Protein AF-A0AAJ3ED84-F1 (afdb_monomer)

Foldseek 3Di:
DDQDDDDQCVVVVLQVVLQVLLVVLLQQQDHAPPDDGDPLSVVAQFDDYQQLLLLLLQLVCLLVVNAPAPGRQAQKHKDQQPPDDVRIDIDGHRHVDDNVSSSVSSSLSSQQQLLLQCVVVLHQSVRSNPDDNNVSTRHVVSSVVCCDPQRVDPCSRDPDSVVSNVSPDDRDHSVNSNVVSVVVVVVCVVPPDDDPPDDDPPPPPDD

Secondary structure (DSSP, 8-state):
----PPPTTHHHHHHHHHHHHHHHHT--S--SSS----TTTTTS-EE--HHHHHHHHHHHHHHTTSSPTT---SSEEEEE-TTSGGGEEEEE---SS-HHHHHHHHHHHHHHHHHHHHHHHT--HHHHHTS-GGG--EEHHHHHHHIIIIIS-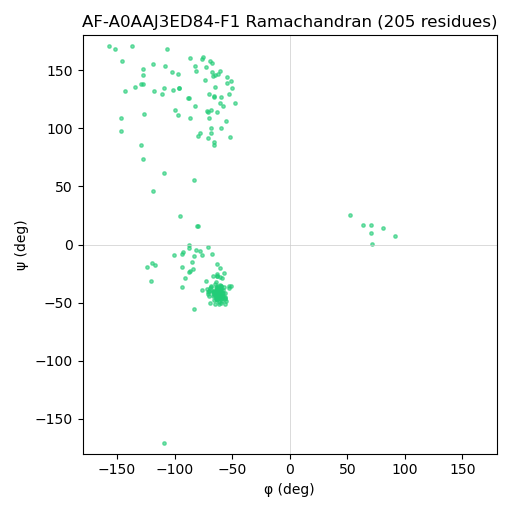HHHHHS-HHHHHHT------HHHHHHHHHHHHHHHTTSS---------------

Solvent-accessible surface area (backbone atoms only — not comparable to full-atom values): 12199 Å² total; per-residue (Å²): 132,86,82,73,78,75,64,92,62,50,59,61,53,48,48,56,50,49,52,53,48,38,43,76,71,48,45,59,39,58,62,84,75,88,55,93,66,58,73,88,50,68,76,51,75,54,24,79,53,69,31,60,28,43,54,45,20,49,36,52,32,36,75,71,67,69,20,58,69,97,47,79,35,42,32,51,43,66,43,84,32,85,88,34,78,92,35,42,37,57,43,76,49,84,34,84,46,60,61,70,60,43,47,51,32,35,54,52,34,46,45,25,43,48,42,43,24,34,55,74,75,70,37,46,62,68,60,47,64,73,45,59,58,78,69,23,52,24,54,37,63,67,37,52,53,46,40,52,73,60,55,58,45,73,58,76,64,71,54,56,71,70,57,52,62,76,63,54,64,86,80,42,40,63,69,57,46,38,52,52,54,50,51,56,49,60,65,42,73,77,48,99,78,75,85,79,83,84,66,75,83,76,81,74,82,79,127

Structure (mmCIF, N/CA/C/O backbone):
data_AF-A0AAJ3ED84-F1
#
_entry.id   AF-A0AAJ3ED84-F1
#
loop_
_atom_site.group_PDB
_atom_site.id
_atom_site.type_symbol
_atom_site.label_atom_id
_atom_site.label_alt_id
_atom_site.label_comp_id
_atom_site.label_asym_id
_atom_site.label_entity_id
_atom_site.label_seq_id
_atom_site.pdbx_PDB_ins_code
_atom_site.Cartn_x
_atom_site.Cartn_y
_atom_site.Cartn_z
_atom_site.occupancy
_atom_site.B_iso_or_equiv
_atom_site.auth_seq_id
_atom_site.auth_comp_id
_atom_site.auth_asym_id
_atom_site.auth_atom_id
_atom_site.pdbx_PDB_model_num
ATOM 1 N N . MET A 1 1 ? 21.165 -10.505 -22.496 1.00 44.53 1 MET A N 1
ATOM 2 C CA . MET A 1 1 ? 20.297 -11.338 -21.634 1.00 44.53 1 MET A CA 1
ATOM 3 C C . MET A 1 1 ? 18.873 -11.201 -22.150 1.00 44.53 1 MET A C 1
ATOM 5 O O . MET A 1 1 ? 18.453 -10.080 -22.396 1.00 44.53 1 MET A O 1
ATOM 9 N N . SER A 1 2 ? 18.180 -12.310 -22.412 1.00 42.88 2 SER A N 1
ATOM 10 C CA . SER A 1 2 ? 16.787 -12.297 -22.883 1.00 42.88 2 SER A CA 1
ATOM 11 C C . SER A 1 2 ? 15.880 -11.802 -21.757 1.00 42.88 2 SER A C 1
ATOM 13 O O . SER A 1 2 ? 15.802 -12.468 -20.729 1.00 42.88 2 SER A O 1
ATOM 15 N N . GLN A 1 3 ? 15.212 -10.657 -21.928 1.00 52.12 3 GLN A N 1
ATOM 16 C CA . GLN A 1 3 ? 14.163 -10.223 -21.001 1.00 52.12 3 GLN A CA 1
ATOM 17 C C . GLN A 1 3 ? 13.021 -11.244 -21.061 1.00 52.12 3 GLN A C 1
ATOM 19 O O . GLN A 1 3 ? 12.392 -11.408 -22.109 1.00 52.12 3 GLN A O 1
ATOM 24 N N . SER A 1 4 ? 12.775 -11.979 -19.975 1.00 55.78 4 SER A N 1
ATOM 25 C CA . SER A 1 4 ? 11.622 -12.875 -19.917 1.00 55.78 4 SER A CA 1
ATOM 26 C C . SER A 1 4 ? 10.359 -12.028 -19.830 1.00 55.78 4 SER A C 1
ATOM 28 O O . SER A 1 4 ? 10.138 -11.348 -18.829 1.00 55.78 4 SER A O 1
ATOM 30 N N . LYS A 1 5 ? 9.522 -12.068 -20.868 1.00 71.44 5 LYS A N 1
ATOM 31 C CA . LYS A 1 5 ? 8.164 -11.532 -20.773 1.00 71.44 5 LYS A CA 1
ATOM 32 C C . LYS A 1 5 ? 7.382 -12.385 -19.777 1.00 71.44 5 LYS A C 1
ATOM 34 O O . LYS A 1 5 ? 7.358 -13.610 -19.904 1.00 71.44 5 LYS A O 1
ATOM 39 N N . TYR A 1 6 ? 6.772 -11.741 -18.788 1.00 78.94 6 TYR A N 1
ATOM 40 C CA . TYR A 1 6 ? 5.879 -12.415 -17.853 1.00 78.94 6 TYR A CA 1
ATOM 41 C C . TYR A 1 6 ? 4.664 -12.987 -18.600 1.00 78.94 6 TYR A C 1
ATOM 43 O O . TYR A 1 6 ? 4.223 -12.391 -19.588 1.00 78.94 6 TYR A O 1
ATOM 51 N N . PRO A 1 7 ? 4.115 -14.132 -18.158 1.00 83.19 7 PRO A N 1
ATOM 52 C CA . PRO A 1 7 ? 2.819 -14.595 -18.636 1.00 83.19 7 PRO A CA 1
ATOM 53 C C . PRO A 1 7 ? 1.763 -13.487 -18.532 1.00 83.19 7 PRO A C 1
ATOM 55 O O . PRO A 1 7 ? 1.709 -12.765 -17.538 1.00 83.19 7 PRO A O 1
ATOM 58 N N . THR A 1 8 ? 0.882 -13.381 -19.527 1.00 78.62 8 THR A N 1
ATOM 59 C CA . THR A 1 8 ? -0.169 -12.344 -19.582 1.00 78.62 8 THR A CA 1
ATOM 60 C C . THR A 1 8 ? -1.095 -12.368 -18.358 1.00 78.62 8 THR A C 1
ATOM 62 O O . THR A 1 8 ? -1.665 -11.355 -17.981 1.00 78.62 8 THR A O 1
ATOM 65 N N . ASP A 1 9 ? -1.200 -13.523 -17.700 1.00 84.44 9 ASP A N 1
ATOM 66 C CA . ASP A 1 9 ? -2.035 -13.761 -16.521 1.00 84.44 9 ASP A CA 1
ATOM 67 C C . ASP A 1 9 ? -1.349 -13.421 -15.180 1.00 84.44 9 ASP A C 1
ATOM 69 O O . ASP A 1 9 ? -1.947 -13.570 -14.115 1.00 84.44 9 ASP A O 1
ATOM 73 N N . THR A 1 10 ? -0.076 -13.009 -15.188 1.00 85.31 10 THR A N 1
ATOM 74 C CA . THR A 1 10 ? 0.694 -12.811 -13.949 1.00 85.31 10 THR A CA 1
ATOM 75 C C . THR A 1 10 ? 0.090 -11.735 -13.057 1.00 85.31 10 THR A C 1
ATOM 77 O O . THR A 1 10 ? -0.024 -11.962 -11.855 1.00 85.31 10 THR A O 1
ATOM 80 N N . PHE A 1 11 ? -0.349 -10.607 -13.625 1.00 84.06 11 PHE A N 1
ATOM 81 C CA . PHE A 1 11 ? -0.929 -9.536 -12.814 1.00 84.06 11 PHE A CA 1
ATOM 82 C C . PHE A 1 11 ? -2.232 -9.962 -12.150 1.00 84.06 11 PHE A C 1
ATOM 84 O O . PHE A 1 11 ? -2.404 -9.749 -10.958 1.00 84.06 11 PHE A O 1
ATOM 91 N N . ARG A 1 12 ? -3.113 -10.655 -12.884 1.00 85.50 12 ARG A N 1
ATOM 92 C CA . ARG A 1 12 ? -4.367 -11.173 -12.321 1.00 85.50 12 ARG A CA 1
ATOM 93 C C . ARG A 1 12 ? -4.099 -12.072 -11.116 1.00 85.50 12 ARG A C 1
ATOM 95 O O . ARG A 1 12 ? -4.782 -11.965 -10.104 1.00 85.50 12 ARG A O 1
ATOM 102 N N . ARG A 1 13 ? -3.075 -12.927 -11.192 1.00 87.56 13 ARG A N 1
ATOM 103 C CA . ARG A 1 13 ? -2.658 -13.764 -10.056 1.00 87.56 13 ARG A CA 1
ATOM 104 C C . ARG A 1 13 ? -2.148 -12.928 -8.887 1.00 87.56 13 ARG A C 1
ATOM 106 O O . ARG A 1 13 ? -2.460 -13.264 -7.754 1.00 87.56 13 ARG A O 1
ATOM 113 N N . PHE A 1 14 ? -1.397 -11.859 -9.143 1.00 87.75 14 PHE A N 1
ATOM 114 C CA . PHE A 1 14 ? -0.970 -10.933 -8.092 1.00 87.75 14 PHE A CA 1
ATOM 115 C C . PHE A 1 14 ? -2.158 -10.246 -7.432 1.00 87.75 14 PHE A C 1
ATOM 117 O O . PHE A 1 14 ? -2.235 -10.283 -6.211 1.00 87.75 14 PHE A O 1
ATOM 124 N N . SER A 1 15 ? -3.112 -9.725 -8.205 1.00 86.88 15 SER A N 1
ATOM 125 C CA . SER A 1 15 ? -4.336 -9.132 -7.661 1.00 86.88 15 SER A CA 1
ATOM 126 C C . SER A 1 15 ? -5.096 -10.120 -6.778 1.00 86.88 15 SER A C 1
ATOM 128 O O . SER A 1 15 ? -5.431 -9.775 -5.655 1.00 86.88 15 SER A O 1
ATOM 130 N N . MET A 1 16 ? -5.271 -11.373 -7.216 1.00 88.56 16 MET A N 1
ATOM 131 C CA . MET A 1 16 ? -5.934 -12.407 -6.405 1.00 88.56 16 MET A CA 1
ATOM 132 C C . MET A 1 16 ? -5.218 -12.671 -5.072 1.00 88.56 16 MET A C 1
ATOM 134 O O . MET A 1 16 ? -5.867 -12.864 -4.046 1.00 88.56 16 MET A O 1
ATOM 138 N N . VAL A 1 17 ? -3.881 -12.706 -5.072 1.00 91.00 17 VAL A N 1
ATOM 139 C CA . VAL A 1 17 ? -3.117 -12.895 -3.831 1.00 91.00 17 VAL A CA 1
ATOM 140 C C . VAL A 1 17 ? -3.205 -11.643 -2.955 1.00 91.00 17 VAL A C 1
ATOM 142 O O . VAL A 1 17 ? -3.421 -11.780 -1.757 1.00 91.00 17 VAL A O 1
ATOM 145 N N . LEU A 1 18 ? -3.102 -10.439 -3.526 1.00 90.94 18 LEU A N 1
ATOM 146 C CA . LEU A 1 18 ? -3.240 -9.178 -2.788 1.00 90.94 18 LEU A CA 1
ATOM 147 C C . LEU A 1 18 ? -4.624 -9.039 -2.146 1.00 90.94 18 LEU A C 1
ATOM 149 O O . LEU A 1 18 ? -4.708 -8.625 -0.998 1.00 90.94 18 LEU A O 1
ATOM 153 N N . GLU A 1 19 ? -5.698 -9.437 -2.828 1.00 90.31 19 GLU A N 1
ATOM 154 C CA . GLU A 1 19 ? -7.048 -9.458 -2.247 1.00 90.31 19 GLU A CA 1
ATOM 155 C C . GLU A 1 19 ? -7.137 -10.407 -1.050 1.00 90.31 19 GLU A C 1
ATOM 157 O O . GLU A 1 19 ? -7.660 -10.038 0.003 1.00 90.31 19 GLU A O 1
ATOM 162 N N . ALA A 1 20 ? -6.588 -11.619 -1.178 1.00 90.25 20 ALA A N 1
ATOM 163 C CA . ALA A 1 20 ? -6.551 -12.572 -0.074 1.00 90.25 20 ALA A CA 1
ATOM 164 C C . ALA A 1 20 ? -5.751 -12.019 1.120 1.00 90.25 20 ALA A C 1
ATOM 166 O O . ALA A 1 20 ? -6.221 -12.080 2.258 1.00 90.25 20 ALA A O 1
ATOM 167 N N . ARG A 1 21 ? -4.585 -11.418 0.854 1.00 93.31 21 ARG A N 1
ATOM 168 C CA . ARG A 1 21 ? -3.704 -10.803 1.860 1.00 93.31 21 ARG A CA 1
ATOM 169 C C . ARG A 1 21 ? -4.357 -9.619 2.555 1.00 93.31 21 ARG A C 1
ATOM 171 O O . ARG A 1 21 ? -4.366 -9.563 3.778 1.00 93.31 21 ARG A O 1
ATOM 178 N N . ALA A 1 22 ? -4.982 -8.723 1.806 1.00 91.56 22 ALA A N 1
ATOM 179 C CA . ALA A 1 22 ? -5.757 -7.616 2.350 1.00 91.56 22 ALA A CA 1
ATOM 180 C C . ALA A 1 22 ? -6.888 -8.123 3.257 1.00 91.56 22 ALA A C 1
ATOM 182 O O . ALA A 1 22 ? -7.107 -7.590 4.346 1.00 91.56 22 ALA A O 1
ATOM 183 N N . GLY A 1 23 ? -7.532 -9.223 2.854 1.00 89.62 23 GLY A N 1
ATOM 184 C CA . GLY A 1 23 ? -8.497 -9.944 3.668 1.00 89.62 23 GLY A CA 1
ATOM 185 C C . GLY A 1 23 ? -7.918 -10.440 4.991 1.00 89.62 23 GLY A C 1
ATOM 186 O O . GLY A 1 23 ? -8.561 -10.280 6.026 1.00 89.62 23 GLY A O 1
ATOM 187 N N . GLU A 1 24 ? -6.736 -11.050 4.995 1.00 91.06 24 GLU A N 1
ATOM 188 C CA . GLU A 1 24 ? -6.019 -11.435 6.226 1.00 91.06 24 GLU A CA 1
ATOM 189 C C . GLU A 1 24 ? -5.624 -10.205 7.060 1.00 91.06 24 GLU A C 1
ATOM 191 O O . GLU A 1 24 ? -5.621 -10.228 8.294 1.00 91.06 24 GLU A O 1
ATOM 196 N N . MET A 1 25 ? -5.343 -9.093 6.384 1.00 91.94 25 MET A N 1
ATOM 197 C CA . MET A 1 25 ? -5.027 -7.817 7.005 1.00 91.94 25 MET A CA 1
ATOM 198 C C . MET A 1 25 ? -6.269 -7.080 7.531 1.00 91.94 25 MET A C 1
ATOM 200 O O . MET A 1 25 ? -6.129 -6.118 8.278 1.00 91.94 25 MET A O 1
ATOM 204 N N . GLY A 1 26 ? -7.472 -7.588 7.279 1.00 86.19 26 GLY A N 1
ATOM 205 C CA . GLY A 1 26 ? -8.712 -7.042 7.823 1.00 86.19 26 GLY A CA 1
ATOM 206 C C . GLY A 1 2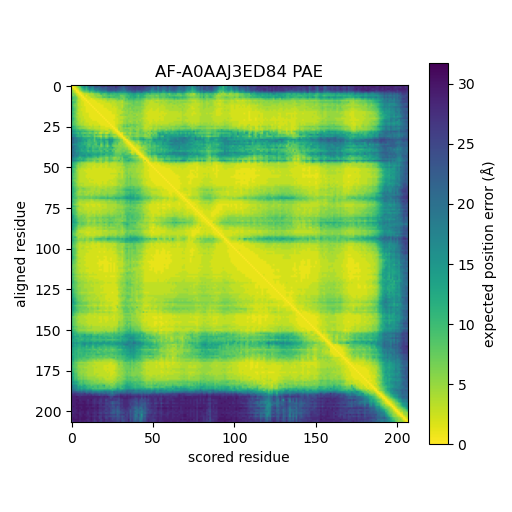6 ? -9.374 -6.001 6.932 1.00 86.19 26 GLY A C 1
ATOM 207 O O . GLY A 1 26 ? -10.362 -5.433 7.356 1.00 86.19 26 GLY A O 1
ATOM 208 N N . ALA A 1 27 ? -8.907 -5.757 5.710 1.00 87.88 27 ALA A N 1
ATOM 209 C CA . ALA A 1 27 ? -9.721 -5.067 4.715 1.00 87.88 27 ALA A CA 1
ATOM 210 C C . ALA A 1 27 ? -10.648 -6.106 4.067 1.00 87.88 27 ALA A C 1
ATOM 212 O O . ALA A 1 27 ? -10.177 -7.098 3.513 1.00 87.88 27 ALA A O 1
ATOM 213 N N . LYS A 1 28 ? -11.968 -5.941 4.178 1.00 83.44 28 LYS A N 1
ATOM 214 C CA . LYS A 1 28 ? -12.945 -6.927 3.661 1.00 83.44 28 LYS A CA 1
ATOM 215 C C . LYS A 1 28 ? -13.950 -6.335 2.687 1.00 83.44 28 LYS A C 1
ATOM 217 O O . LYS A 1 28 ? -14.565 -7.078 1.928 1.00 83.44 28 LYS A O 1
ATOM 222 N N . ALA A 1 29 ? -14.112 -5.022 2.716 1.00 78.44 29 ALA A N 1
ATOM 223 C CA . ALA A 1 29 ? -15.118 -4.307 1.958 1.00 78.44 29 ALA A CA 1
ATOM 224 C C . ALA A 1 29 ? -14.467 -3.499 0.822 1.00 78.44 29 ALA A C 1
ATOM 226 O O . ALA A 1 29 ? -14.514 -2.275 0.805 1.00 78.44 29 ALA A O 1
ATOM 227 N N . PHE A 1 30 ? -13.809 -4.205 -0.103 1.00 78.75 30 PHE A N 1
ATOM 228 C CA . PHE A 1 30 ? -13.233 -3.653 -1.334 1.00 78.75 30 PHE A CA 1
ATOM 229 C C . PHE A 1 30 ? -13.085 -4.761 -2.393 1.00 78.75 30 PHE A C 1
ATOM 231 O O . PHE A 1 30 ? -13.251 -5.945 -2.093 1.00 78.75 30 PHE A O 1
ATOM 238 N N . SER A 1 31 ? -12.748 -4.386 -3.628 1.00 67.00 31 SER A N 1
ATOM 239 C CA . SER A 1 31 ? -12.382 -5.325 -4.693 1.00 67.00 31 SER A CA 1
ATOM 240 C C . SER A 1 31 ? -11.266 -4.743 -5.562 1.00 67.00 31 SER A C 1
ATOM 242 O O . SER A 1 31 ? -11.384 -3.611 -6.023 1.00 67.00 31 SER A O 1
ATOM 244 N N . LEU A 1 32 ? -10.218 -5.526 -5.843 1.00 72.00 32 LEU A N 1
ATOM 245 C CA . LEU A 1 32 ? -9.182 -5.188 -6.834 1.00 72.00 32 LEU A CA 1
ATOM 246 C C . LEU A 1 32 ? -9.491 -5.790 -8.215 1.00 72.00 32 LEU A C 1
ATOM 248 O O . LEU A 1 32 ? -8.915 -5.344 -9.205 1.00 72.00 32 LEU A O 1
ATOM 252 N N . GLY A 1 33 ? -10.348 -6.814 -8.284 1.00 57.03 33 GLY A N 1
ATOM 253 C CA . GLY A 1 33 ? -10.643 -7.606 -9.482 1.00 57.03 33 GLY A CA 1
ATOM 254 C C . GLY A 1 33 ? -12.101 -7.571 -9.950 1.00 57.03 33 GLY A C 1
ATOM 255 O O . GLY A 1 33 ? -12.645 -8.629 -10.259 1.00 57.03 33 GLY A O 1
ATOM 256 N N . ASP A 1 34 ? -12.728 -6.390 -10.004 1.00 58.06 34 ASP A N 1
ATOM 257 C CA . ASP A 1 34 ? -14.116 -6.175 -10.478 1.00 58.06 34 ASP A CA 1
ATOM 258 C C . ASP A 1 34 ? -15.190 -7.068 -9.809 1.00 58.06 34 ASP A C 1
ATOM 260 O O . ASP A 1 34 ? -16.247 -7.359 -10.376 1.00 58.06 34 ASP A O 1
ATOM 264 N N . GLY A 1 35 ? -14.927 -7.532 -8.587 1.00 57.56 35 GLY A N 1
ATOM 265 C CA . GLY A 1 35 ? -15.854 -8.297 -7.766 1.00 57.56 35 GLY A CA 1
ATOM 266 C C . GLY A 1 35 ? -17.056 -7.475 -7.296 1.00 57.56 35 GLY A C 1
ATOM 267 O O . GLY A 1 35 ? -17.014 -6.250 -7.188 1.00 57.56 35 GLY A O 1
ATOM 268 N N . ILE A 1 36 ? -18.155 -8.170 -6.991 1.00 59.56 36 ILE A N 1
ATOM 269 C CA . ILE A 1 36 ? -19.382 -7.540 -6.492 1.00 59.56 36 ILE A CA 1
ATOM 270 C C . ILE A 1 36 ? -19.152 -7.073 -5.050 1.00 59.56 36 ILE A C 1
ATOM 272 O O . ILE A 1 36 ? -18.990 -7.895 -4.148 1.00 59.56 36 ILE A O 1
ATOM 276 N N . VAL A 1 37 ? -19.192 -5.758 -4.842 1.00 67.75 37 VAL A N 1
ATOM 277 C CA . VAL A 1 37 ? -19.161 -5.111 -3.525 1.00 67.75 37 VAL A CA 1
ATOM 278 C C . VAL A 1 37 ? -20.595 -4.783 -3.092 1.00 67.75 37 VAL A C 1
ATOM 280 O O . VAL A 1 37 ? -21.466 -4.527 -3.927 1.00 67.75 37 VAL A O 1
ATOM 283 N N . THR A 1 38 ? -20.880 -4.840 -1.791 1.00 68.94 38 THR A N 1
ATOM 284 C CA . THR A 1 38 ? -22.213 -4.514 -1.272 1.00 68.94 38 THR A CA 1
ATOM 285 C C . THR A 1 38 ? -22.530 -3.030 -1.483 1.00 68.94 38 THR A C 1
ATOM 287 O O . THR A 1 38 ? -21.647 -2.175 -1.449 1.00 68.94 38 THR A O 1
ATOM 290 N N . ALA A 1 39 ? -23.801 -2.710 -1.748 1.00 61.31 39 ALA A N 1
ATOM 291 C CA . ALA A 1 39 ? -24.204 -1.360 -2.149 1.00 61.31 39 ALA A CA 1
ATOM 292 C C . ALA A 1 39 ? -23.946 -0.291 -1.073 1.00 61.31 39 ALA A C 1
ATOM 294 O O . ALA A 1 39 ? -23.756 0.865 -1.415 1.00 61.31 39 ALA A O 1
ATOM 295 N N . ASP A 1 40 ? -23.931 -0.665 0.206 1.00 67.69 40 ASP A N 1
ATOM 296 C CA . ASP A 1 40 ? -23.579 0.209 1.331 1.00 67.69 40 ASP A CA 1
ATOM 297 C C . ASP A 1 40 ? -22.109 0.647 1.319 1.00 67.69 40 ASP A C 1
ATOM 299 O O . ASP A 1 40 ? -21.802 1.727 1.802 1.00 67.69 40 ASP A O 1
ATOM 303 N N . VAL A 1 41 ? -21.227 -0.163 0.734 1.00 68.69 41 VAL A N 1
ATOM 304 C CA . VAL A 1 41 ? -19.790 0.114 0.604 1.00 68.69 41 VAL A CA 1
ATOM 305 C C . VAL A 1 41 ? -19.484 0.791 -0.733 1.00 68.69 41 VAL A C 1
ATOM 307 O O . VAL A 1 41 ? -18.645 1.678 -0.806 1.00 68.69 41 VAL A O 1
ATOM 310 N N . ALA A 1 42 ? -20.186 0.400 -1.800 1.00 63.00 42 ALA A N 1
ATOM 311 C CA . ALA A 1 42 ? -19.935 0.875 -3.163 1.00 63.00 42 ALA A CA 1
ATOM 312 C C . ALA A 1 42 ? -20.250 2.368 -3.398 1.00 63.00 42 ALA A C 1
ATOM 314 O O . ALA A 1 42 ? -19.983 2.880 -4.483 1.00 63.00 42 ALA A O 1
ATOM 315 N N . VAL A 1 43 ? -20.866 3.047 -2.425 1.00 61.59 43 VAL A N 1
ATOM 316 C CA . VAL A 1 43 ? -21.186 4.484 -2.496 1.00 61.59 43 VAL A CA 1
ATOM 317 C C . VAL A 1 43 ? -19.991 5.350 -2.081 1.00 61.59 43 VAL A C 1
ATOM 319 O O . VAL A 1 43 ? -19.928 6.508 -2.491 1.00 61.59 43 VAL A O 1
ATOM 322 N N . ASP A 1 44 ? -19.037 4.791 -1.332 1.00 64.88 44 ASP A N 1
ATOM 323 C CA . ASP A 1 44 ? -17.851 5.497 -0.851 1.00 64.88 44 ASP A CA 1
ATOM 324 C C . ASP A 1 44 ? -16.612 5.147 -1.695 1.00 64.88 44 ASP A C 1
ATOM 326 O O . ASP A 1 44 ? -16.470 4.033 -2.208 1.00 64.88 44 ASP A O 1
ATOM 330 N N . GLU A 1 45 ? -15.680 6.096 -1.832 1.00 71.12 45 GLU A N 1
ATOM 331 C CA . GLU A 1 45 ? -14.385 5.854 -2.476 1.00 71.12 45 GLU A CA 1
ATOM 332 C C . GLU A 1 45 ? -13.508 4.962 -1.574 1.00 71.12 45 GLU A C 1
ATOM 334 O O . GLU A 1 45 ? -12.792 5.423 -0.683 1.00 71.12 45 GLU A O 1
ATOM 339 N N . ALA A 1 46 ? -13.596 3.649 -1.795 1.00 78.38 46 ALA A N 1
ATOM 340 C CA . ALA A 1 46 ? -12.941 2.626 -0.987 1.00 78.38 46 ALA A CA 1
ATOM 341 C C . ALA A 1 46 ? -11.788 1.939 -1.728 1.00 78.38 46 ALA A C 1
ATOM 343 O O . ALA A 1 46 ? -11.903 1.541 -2.889 1.00 78.38 46 ALA A O 1
ATOM 344 N N . GLY A 1 47 ? -10.663 1.790 -1.033 1.00 76.69 47 GLY A N 1
ATOM 345 C CA . GLY A 1 47 ? -9.433 1.189 -1.538 1.00 76.69 47 GLY A CA 1
ATOM 346 C C . GLY A 1 47 ? -9.157 -0.168 -0.904 1.00 76.69 47 GLY A C 1
ATOM 347 O O . GLY A 1 47 ? -9.988 -0.687 -0.156 1.00 76.69 47 GLY A O 1
ATOM 348 N N . PRO A 1 48 ? -7.965 -0.744 -1.137 1.00 84.12 48 PRO A N 1
ATOM 349 C CA . PRO A 1 48 ? -6.799 -0.179 -1.837 1.00 84.12 48 PRO A CA 1
ATOM 350 C C . PRO A 1 48 ? -6.925 -0.152 -3.373 1.00 84.12 48 PRO A C 1
ATOM 352 O O . PRO A 1 48 ? -7.691 -0.915 -3.945 1.00 84.12 48 PRO A O 1
ATOM 355 N N . LEU A 1 49 ? -6.134 0.694 -4.054 1.00 88.00 49 LEU A N 1
ATOM 356 C CA . LEU A 1 49 ? -6.048 0.743 -5.526 1.00 88.00 49 LEU A CA 1
ATOM 357 C C . LEU A 1 49 ? -4.685 0.246 -6.027 1.00 88.00 49 LEU A C 1
ATOM 359 O O . LEU A 1 49 ? -3.641 0.739 -5.599 1.00 88.00 49 LEU A O 1
ATOM 363 N N . THR A 1 50 ? -4.676 -0.688 -6.982 1.00 89.50 50 THR A N 1
ATOM 364 C CA . THR A 1 50 ? -3.443 -1.358 -7.449 1.00 89.50 50 THR A CA 1
ATOM 365 C C . THR A 1 50 ? -2.390 -0.411 -8.026 1.00 89.50 50 THR A C 1
ATOM 367 O O . THR A 1 50 ? -1.196 -0.635 -7.827 1.00 89.50 50 THR A O 1
ATOM 370 N N . TRP A 1 51 ? -2.796 0.648 -8.728 1.00 91.12 51 TRP A N 1
ATOM 371 C CA . TRP A 1 51 ? -1.866 1.631 -9.287 1.00 91.12 51 TRP A CA 1
ATOM 372 C C . TRP A 1 51 ? -1.189 2.462 -8.189 1.00 91.12 51 TRP A C 1
ATOM 374 O O . TRP A 1 51 ? 0.009 2.720 -8.272 1.00 91.12 51 TRP A O 1
ATOM 384 N N . ALA A 1 52 ? -1.914 2.808 -7.123 1.00 92.19 52 ALA A N 1
ATOM 385 C CA . ALA A 1 52 ? -1.365 3.556 -5.996 1.00 92.19 52 ALA A CA 1
ATOM 386 C C . ALA A 1 52 ? -0.386 2.690 -5.193 1.00 92.19 52 ALA A C 1
ATOM 388 O O . ALA A 1 52 ? 0.704 3.144 -4.842 1.00 92.19 52 ALA A O 1
ATOM 389 N N . LEU A 1 53 ? -0.724 1.408 -5.004 1.00 94.56 53 LEU A N 1
ATOM 390 C CA . LEU A 1 53 ? 0.195 0.425 -4.426 1.00 94.56 53 LEU A CA 1
ATOM 391 C C . LEU A 1 53 ? 1.474 0.284 -5.261 1.00 94.56 53 LEU A C 1
ATOM 393 O O . LEU A 1 53 ? 2.555 0.160 -4.695 1.00 94.56 53 LEU A O 1
ATOM 397 N N . ALA A 1 54 ? 1.378 0.330 -6.594 1.00 94.06 54 ALA A N 1
ATOM 398 C CA . ALA A 1 54 ? 2.543 0.258 -7.473 1.00 94.06 54 ALA A CA 1
ATOM 399 C C . ALA A 1 54 ? 3.465 1.478 -7.346 1.00 94.06 54 ALA A C 1
ATOM 401 O O . ALA A 1 54 ? 4.683 1.308 -7.331 1.00 94.06 54 ALA A O 1
ATOM 402 N N . ILE A 1 55 ? 2.900 2.684 -7.212 1.00 93.50 55 ILE A N 1
ATOM 403 C CA . ILE A 1 55 ? 3.674 3.902 -6.927 1.00 93.50 55 ILE A CA 1
ATOM 404 C C . ILE A 1 55 ? 4.395 3.754 -5.584 1.00 93.50 55 ILE A C 1
ATOM 406 O O . ILE A 1 55 ? 5.605 3.946 -5.507 1.00 93.50 55 ILE A O 1
ATOM 410 N N . HIS A 1 56 ? 3.675 3.342 -4.538 1.00 95.25 56 HIS A N 1
ATOM 411 C CA . HIS A 1 56 ? 4.251 3.168 -3.207 1.00 95.25 56 HIS A CA 1
ATOM 412 C C . HIS A 1 56 ? 5.353 2.096 -3.187 1.00 95.25 56 HIS A C 1
ATOM 414 O O . HIS A 1 56 ? 6.418 2.295 -2.603 1.00 95.25 56 HIS A O 1
ATOM 420 N N . ALA A 1 57 ? 5.137 0.979 -3.880 1.00 95.31 57 ALA A N 1
ATOM 421 C CA . ALA A 1 57 ? 6.136 -0.066 -4.042 1.00 95.31 57 ALA A CA 1
ATOM 422 C C . ALA A 1 57 ? 7.411 0.448 -4.736 1.00 95.31 57 ALA A C 1
ATOM 424 O O . ALA A 1 57 ? 8.510 0.063 -4.334 1.00 95.31 57 ALA A O 1
ATOM 425 N N . ASP A 1 58 ? 7.297 1.327 -5.740 1.00 93.25 58 ASP A N 1
ATOM 426 C CA . ASP A 1 58 ? 8.466 1.955 -6.375 1.00 93.25 58 ASP A CA 1
ATOM 427 C C . ASP A 1 58 ? 9.205 2.880 -5.405 1.00 93.25 58 ASP A C 1
ATOM 429 O O . ASP A 1 58 ? 10.431 2.811 -5.313 1.00 93.25 58 ASP A O 1
ATOM 433 N N . SER A 1 59 ? 8.487 3.663 -4.598 1.00 91.56 59 SER A N 1
ATOM 434 C CA . SER A 1 59 ? 9.092 4.470 -3.531 1.00 91.56 59 SER A CA 1
ATOM 435 C C . SER A 1 59 ? 9.865 3.617 -2.523 1.00 91.56 59 SER A C 1
ATOM 437 O O . SER A 1 59 ? 11.011 3.932 -2.195 1.00 91.56 59 SER A O 1
ATOM 439 N N . LEU A 1 60 ? 9.298 2.486 -2.090 1.00 93.19 60 LEU A N 1
ATOM 440 C CA . LEU A 1 60 ? 9.982 1.529 -1.215 1.00 93.19 60 LEU A CA 1
ATOM 441 C C . LEU A 1 60 ? 11.240 0.949 -1.875 1.00 93.19 60 LEU A C 1
ATOM 443 O O . LEU A 1 60 ? 12.298 0.870 -1.246 1.00 93.19 60 LEU A O 1
ATOM 447 N N . ALA A 1 61 ? 11.158 0.586 -3.156 1.00 92.19 61 ALA A N 1
ATOM 448 C CA . ALA A 1 61 ? 12.303 0.088 -3.911 1.00 92.19 61 ALA A CA 1
ATOM 449 C C . ALA A 1 61 ? 13.407 1.151 -4.057 1.00 92.19 61 ALA A C 1
ATOM 451 O O . ALA A 1 61 ? 14.592 0.813 -3.986 1.00 92.19 61 ALA A O 1
ATOM 452 N N . ARG A 1 62 ? 13.050 2.430 -4.228 1.00 88.81 62 ARG A N 1
ATOM 453 C CA . ARG A 1 62 ? 14.002 3.554 -4.279 1.00 88.81 62 ARG A CA 1
ATOM 454 C C . ARG A 1 62 ? 14.712 3.754 -2.948 1.00 88.81 62 ARG A C 1
ATOM 456 O O . ARG A 1 62 ? 15.941 3.810 -2.913 1.00 88.81 62 ARG A O 1
ATOM 463 N N . LEU A 1 63 ? 13.955 3.775 -1.854 1.00 87.19 63 LEU A N 1
ATOM 464 C CA . LEU A 1 63 ? 14.487 3.899 -0.494 1.00 87.19 63 LEU A CA 1
ATOM 465 C C . LEU A 1 63 ? 15.405 2.730 -0.124 1.00 87.19 63 LEU A C 1
ATOM 467 O O . LEU A 1 63 ? 16.459 2.930 0.476 1.00 87.19 63 LEU A O 1
ATOM 471 N N . GLY A 1 64 ? 15.063 1.516 -0.562 1.00 86.62 64 GLY A N 1
ATOM 472 C CA . GLY A 1 64 ? 15.907 0.328 -0.415 1.00 86.62 64 GLY A CA 1
ATOM 473 C C . GLY A 1 64 ? 17.156 0.314 -1.308 1.00 86.62 64 GLY A C 1
ATOM 474 O O . GLY A 1 64 ? 17.936 -0.636 -1.250 1.00 86.62 64 GLY A O 1
ATOM 475 N N . GLY A 1 65 ? 17.355 1.328 -2.159 1.00 86.31 65 GLY A N 1
ATOM 476 C CA . GLY A 1 65 ? 18.475 1.410 -3.098 1.00 86.31 65 GLY A CA 1
ATOM 477 C C . GLY A 1 65 ? 18.395 0.416 -4.260 1.00 86.31 65 GLY A C 1
ATOM 478 O O . GLY A 1 65 ? 19.409 0.175 -4.918 1.00 86.31 65 GLY A O 1
ATOM 479 N N . ILE A 1 66 ? 17.215 -0.162 -4.499 1.00 90.06 66 ILE A N 1
ATOM 480 C CA . ILE A 1 66 ? 16.949 -1.114 -5.578 1.00 90.06 66 ILE A CA 1
ATOM 481 C C . ILE A 1 66 ? 16.655 -0.358 -6.870 1.00 90.06 66 ILE A C 1
ATOM 483 O O . ILE A 1 66 ? 17.351 -0.578 -7.853 1.00 90.06 66 ILE A O 1
ATOM 487 N N . SER A 1 67 ? 15.673 0.547 -6.866 1.00 88.69 67 SER A N 1
ATOM 488 C CA . SER A 1 67 ? 15.361 1.418 -8.010 1.00 88.69 67 SER A CA 1
ATOM 489 C C . SER A 1 67 ? 16.192 2.708 -7.928 1.00 88.69 67 SER A C 1
ATOM 491 O O . SER A 1 67 ? 16.145 3.387 -6.902 1.00 88.69 67 SER A O 1
ATOM 493 N N . PRO A 1 68 ? 16.953 3.107 -8.963 1.00 85.81 68 PRO A N 1
ATOM 494 C CA . PRO A 1 68 ? 17.619 4.405 -8.965 1.00 85.81 68 PRO A CA 1
ATOM 495 C C . PRO A 1 68 ? 16.621 5.548 -9.246 1.00 85.81 68 PRO A C 1
ATOM 497 O O . PRO A 1 68 ? 15.542 5.309 -9.801 1.00 85.81 68 PRO A O 1
ATOM 500 N N . PRO A 1 69 ? 16.965 6.806 -8.912 1.00 82.25 69 PRO A N 1
ATOM 501 C CA . PRO A 1 69 ? 16.157 7.975 -9.267 1.00 82.25 69 PRO A CA 1
ATOM 502 C C . PRO A 1 69 ? 15.788 7.993 -10.759 1.00 82.25 69 PRO A C 1
ATOM 504 O O . PRO A 1 69 ? 16.623 7.692 -11.611 1.00 82.25 69 PRO A O 1
ATOM 507 N N . GLY A 1 70 ? 14.523 8.282 -11.074 1.00 81.81 70 GLY A N 1
ATOM 508 C CA . GLY A 1 70 ? 14.014 8.342 -12.450 1.00 81.81 70 GLY A CA 1
ATOM 509 C C . GLY A 1 70 ? 13.860 7.002 -13.187 1.00 81.81 70 GLY A C 1
ATOM 510 O O . GLY A 1 70 ? 13.427 7.007 -14.336 1.00 81.81 70 GLY A O 1
ATOM 511 N N . ALA A 1 71 ? 14.168 5.852 -12.572 1.00 87.19 71 ALA A N 1
ATOM 512 C CA . ALA A 1 71 ? 13.924 4.544 -13.184 1.00 87.19 71 ALA A CA 1
ATOM 513 C C . ALA A 1 71 ? 13.158 3.604 -12.252 1.00 87.19 71 ALA A C 1
ATOM 515 O O . ALA A 1 71 ? 13.460 3.511 -11.066 1.00 87.19 71 ALA A O 1
ATOM 516 N N . ASN A 1 72 ? 12.201 2.874 -12.817 1.00 89.38 72 ASN A N 1
ATOM 517 C CA . ASN A 1 72 ? 11.454 1.838 -12.120 1.00 89.38 72 ASN A CA 1
ATOM 518 C C . ASN A 1 72 ? 12.043 0.464 -12.481 1.00 89.38 72 ASN A C 1
ATOM 520 O O . ASN A 1 72 ? 12.021 0.055 -13.643 1.00 89.38 72 ASN A O 1
ATOM 524 N N . MET A 1 73 ? 12.592 -0.237 -11.486 1.00 93.00 73 MET A N 1
ATOM 525 C CA . MET A 1 73 ? 13.161 -1.581 -11.653 1.00 93.00 73 MET A CA 1
ATOM 526 C C . MET A 1 73 ? 12.159 -2.710 -11.372 1.00 93.00 73 MET A C 1
ATOM 528 O O . MET A 1 73 ? 12.479 -3.884 -11.605 1.00 93.00 73 MET A O 1
ATOM 532 N N . LEU A 1 74 ? 10.959 -2.374 -10.889 1.00 93.81 74 LEU A N 1
ATOM 533 C CA . LEU A 1 74 ? 9.891 -3.311 -10.561 1.00 93.81 74 LEU A CA 1
ATOM 534 C C . LEU A 1 74 ? 9.249 -3.898 -11.824 1.00 93.81 74 LEU A C 1
ATOM 536 O O . LEU A 1 74 ? 9.200 -3.259 -12.876 1.00 93.81 74 LEU A O 1
ATOM 540 N N . PRO A 1 75 ? 8.692 -5.116 -11.732 1.00 93.38 75 PRO A N 1
ATOM 541 C CA . PRO A 1 75 ? 8.032 -5.772 -12.856 1.00 93.38 75 PRO A CA 1
ATOM 542 C C . PRO A 1 75 ? 6.604 -5.274 -13.107 1.00 93.38 75 PRO A C 1
ATOM 544 O O . PRO A 1 75 ? 5.844 -5.925 -13.820 1.00 93.38 75 PRO A O 1
ATOM 547 N N . PHE A 1 76 ? 6.235 -4.131 -12.540 1.00 92.19 76 PHE A N 1
ATOM 548 C CA . PHE A 1 76 ? 4.955 -3.472 -12.748 1.00 92.19 76 PHE A CA 1
ATOM 549 C C . PHE A 1 76 ? 5.129 -1.953 -12.709 1.00 92.19 76 PHE A C 1
ATOM 551 O O . PHE A 1 76 ? 6.111 -1.434 -12.170 1.00 92.19 76 PHE A O 1
ATOM 558 N N . THR A 1 77 ? 4.189 -1.244 -13.317 1.00 91.62 77 THR A N 1
ATOM 559 C CA . THR A 1 77 ? 4.134 0.219 -13.340 1.00 91.62 77 THR A CA 1
ATOM 560 C C . THR A 1 77 ? 2.694 0.689 -13.478 1.00 91.62 77 THR A C 1
ATOM 562 O O . THR A 1 77 ? 1.799 -0.106 -13.755 1.00 91.62 77 THR A O 1
ATOM 565 N N . MET A 1 78 ? 2.488 1.981 -13.269 1.00 91.75 78 MET A N 1
ATOM 566 C CA . MET A 1 78 ? 1.224 2.660 -13.478 1.00 91.75 78 MET A CA 1
ATOM 567 C C . MET A 1 78 ? 1.244 3.308 -14.865 1.00 91.75 78 MET A C 1
ATOM 569 O O . MET A 1 78 ? 2.253 3.886 -15.271 1.00 91.75 78 MET A O 1
ATOM 573 N N . VAL A 1 79 ? 0.151 3.148 -15.603 1.00 90.56 79 VAL A N 1
ATOM 574 C CA . VAL A 1 79 ? -0.085 3.777 -16.903 1.00 90.56 79 VAL A CA 1
ATOM 575 C C . VAL A 1 79 ? -1.428 4.488 -16.876 1.00 90.56 79 VAL A C 1
ATOM 577 O O . VAL A 1 79 ? -2.371 4.017 -16.236 1.00 90.56 79 VAL A O 1
ATOM 580 N N . GLU A 1 80 ? -1.511 5.606 -17.586 1.00 91.50 80 GLU A N 1
ATOM 581 C CA . GLU A 1 80 ? -2.772 6.306 -17.807 1.00 91.50 80 GLU A CA 1
ATOM 582 C C . GLU A 1 80 ? -3.656 5.475 -18.749 1.00 91.50 80 GLU A C 1
ATOM 584 O O . GLU A 1 80 ? -3.213 5.032 -19.813 1.00 91.50 80 GLU A O 1
ATOM 589 N N . ASP A 1 81 ? -4.903 5.249 -18.343 1.00 89.50 81 ASP A N 1
ATOM 590 C CA . ASP A 1 81 ? -5.915 4.536 -19.119 1.00 89.50 81 ASP A CA 1
ATOM 591 C C . ASP A 1 81 ? -7.289 5.140 -18.814 1.00 89.50 81 ASP A C 1
ATOM 593 O O . ASP A 1 81 ? -7.837 4.950 -17.729 1.00 89.50 81 ASP A O 1
ATOM 597 N N . GLU A 1 82 ? -7.861 5.862 -19.780 1.00 88.69 82 GLU A N 1
ATOM 598 C CA . GLU A 1 82 ? -9.171 6.516 -19.650 1.00 88.69 82 GLU A CA 1
ATOM 599 C C . GLU A 1 82 ? -10.320 5.531 -19.378 1.00 88.69 82 GLU A C 1
ATOM 601 O O . GLU A 1 82 ? -11.379 5.938 -18.900 1.00 88.69 82 GLU A O 1
ATOM 606 N N . SER A 1 83 ? -10.134 4.242 -19.684 1.00 84.75 83 SER A N 1
ATOM 607 C CA . SER A 1 83 ? -11.126 3.199 -19.412 1.00 84.75 83 SER A CA 1
ATOM 608 C C . SER A 1 83 ? -11.044 2.636 -17.992 1.00 84.75 83 SER A C 1
ATOM 610 O O . SER A 1 83 ? -11.984 1.975 -17.546 1.00 84.75 83 SER A O 1
ATOM 612 N N . ALA A 1 84 ? -9.950 2.900 -17.272 1.00 80.94 84 ALA A N 1
ATOM 613 C CA . ALA A 1 84 ? -9.757 2.426 -15.911 1.00 80.94 84 ALA A CA 1
ATOM 614 C C . ALA A 1 84 ? -10.476 3.323 -14.886 1.00 80.94 84 ALA A C 1
ATOM 616 O O . ALA A 1 84 ? -10.556 4.545 -15.066 1.00 80.94 84 ALA A O 1
ATOM 617 N N . PRO A 1 85 ? -10.943 2.759 -13.756 1.00 67.19 85 PRO A N 1
ATOM 618 C CA . PRO A 1 85 ? -11.373 3.556 -12.614 1.00 67.19 85 PRO A CA 1
ATOM 619 C C . PRO A 1 85 ? -10.262 4.534 -12.209 1.00 67.19 85 PRO A C 1
ATOM 621 O O . PRO A 1 85 ? -9.109 4.136 -12.046 1.00 67.19 85 PRO A O 1
ATOM 624 N N . TYR A 1 86 ? -10.599 5.817 -12.062 1.00 76.31 86 TYR A N 1
ATOM 625 C CA . TYR A 1 86 ? -9.647 6.899 -11.765 1.00 76.31 86 TYR A CA 1
ATOM 626 C C . TYR A 1 86 ? -8.586 7.169 -12.851 1.00 76.31 86 TYR A C 1
ATOM 628 O O . TYR A 1 86 ? -7.587 7.831 -12.570 1.00 76.31 86 TYR A O 1
ATOM 636 N N . GLY A 1 87 ? -8.780 6.681 -14.081 1.00 84.25 87 GLY A N 1
ATOM 637 C CA . GLY A 1 87 ? -7.912 6.983 -15.225 1.00 84.25 87 GLY A CA 1
ATOM 638 C C . GLY A 1 87 ? -6.520 6.344 -15.173 1.00 84.25 87 GLY A C 1
ATOM 639 O O . GLY A 1 87 ? -5.652 6.720 -15.957 1.00 84.25 87 GLY A O 1
ATOM 640 N N . A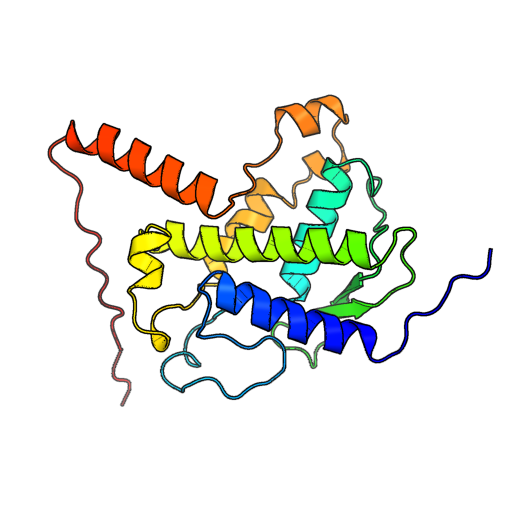SN A 1 88 ? -6.279 5.421 -14.236 1.00 88.94 88 ASN A N 1
ATOM 641 C CA . ASN A 1 88 ? -4.965 4.835 -13.981 1.00 88.94 88 ASN A CA 1
ATOM 642 C C . ASN A 1 88 ? -5.057 3.316 -13.832 1.00 88.94 88 ASN A C 1
ATOM 644 O O . ASN A 1 88 ? -5.902 2.794 -13.102 1.00 88.94 88 ASN A O 1
ATOM 648 N N . LEU A 1 89 ? -4.128 2.604 -14.467 1.00 88.56 89 LEU A N 1
ATOM 649 C CA . LEU A 1 89 ? -4.050 1.149 -14.436 1.00 88.56 89 LEU A CA 1
ATOM 650 C C . LEU A 1 89 ? -2.652 0.690 -14.027 1.00 88.56 89 LEU A C 1
ATOM 652 O O . LEU A 1 89 ? -1.642 1.207 -14.498 1.00 88.56 89 LEU A O 1
ATOM 656 N N . CYS A 1 90 ? -2.583 -0.331 -13.175 1.00 90.25 90 CYS A N 1
ATOM 657 C CA . CYS A 1 90 ? -1.334 -1.031 -12.908 1.00 90.25 90 CYS A CA 1
ATOM 658 C C . CYS A 1 90 ? -1.133 -2.155 -13.933 1.00 90.25 90 CYS A C 1
ATOM 660 O O . CYS A 1 90 ? -2.003 -3.009 -14.109 1.00 90.25 90 CYS A O 1
ATOM 662 N N . VAL A 1 91 ? 0.018 -2.166 -14.603 1.00 90.44 91 VAL A N 1
ATOM 663 C CA . VAL A 1 91 ? 0.354 -3.134 -15.654 1.00 90.44 91 VAL A CA 1
ATOM 664 C C . VAL A 1 91 ? 1.695 -3.798 -15.388 1.00 90.44 91 VAL A C 1
ATOM 666 O O . VAL A 1 91 ? 2.601 -3.206 -14.804 1.00 90.44 91 VAL A O 1
ATOM 669 N N . MET A 1 92 ? 1.850 -5.035 -15.863 1.00 91.38 92 MET A N 1
ATOM 670 C CA . MET A 1 92 ? 3.142 -5.724 -15.838 1.00 91.38 92 MET A CA 1
ATOM 671 C C . MET A 1 92 ? 4.077 -5.148 -16.894 1.00 91.38 92 MET A C 1
ATOM 673 O O . MET A 1 92 ? 3.682 -4.910 -18.036 1.00 91.38 92 MET A O 1
ATOM 677 N N . GLN A 1 93 ? 5.349 -5.033 -16.539 1.00 89.19 93 GLN A N 1
ATOM 678 C CA . GLN A 1 93 ? 6.415 -4.638 -17.450 1.00 89.19 93 GLN A CA 1
ATOM 679 C C . GLN A 1 93 ? 7.659 -5.504 -17.251 1.00 89.19 93 GLN A C 1
ATOM 681 O O . GLN A 1 93 ? 7.765 -6.290 -16.306 1.00 89.19 93 GLN A O 1
ATOM 686 N N . SER A 1 94 ? 8.631 -5.356 -18.150 1.00 85.44 94 SER A N 1
ATOM 687 C CA . SER A 1 94 ? 9.961 -5.924 -17.948 1.00 85.44 94 SER A CA 1
ATOM 688 C C . SER A 1 94 ? 10.658 -5.197 -16.795 1.00 85.44 94 SER A C 1
ATOM 690 O O . SER A 1 94 ? 11.203 -4.116 -16.985 1.00 85.44 94 SER A O 1
ATOM 692 N N . GLY A 1 95 ? 10.657 -5.805 -15.613 1.00 83.44 95 GLY A N 1
ATOM 693 C CA . GLY A 1 95 ? 11.486 -5.378 -14.488 1.00 83.44 95 GLY A CA 1
ATOM 694 C C . GLY A 1 95 ? 12.880 -6.001 -14.540 1.00 83.44 95 GLY A C 1
ATOM 695 O O . GLY A 1 95 ? 13.104 -7.030 -15.183 1.00 83.44 95 GLY A O 1
ATOM 696 N N . SER A 1 96 ? 13.821 -5.398 -13.827 1.00 86.88 96 SER A N 1
ATOM 697 C CA . SER A 1 96 ? 15.165 -5.948 -13.599 1.00 86.88 96 SER A CA 1
ATOM 698 C C . SER A 1 96 ? 15.266 -6.743 -12.299 1.00 86.88 96 SER A C 1
ATOM 700 O O . SER A 1 96 ? 16.288 -7.389 -12.065 1.00 86.88 96 SER A O 1
ATOM 702 N N . ILE A 1 97 ? 14.222 -6.712 -11.466 1.00 89.75 97 ILE A N 1
ATOM 703 C CA . ILE A 1 97 ? 14.141 -7.517 -10.247 1.00 89.75 97 ILE A CA 1
ATOM 704 C C . ILE A 1 97 ? 13.126 -8.663 -10.379 1.00 89.75 97 ILE A C 1
ATOM 706 O O . ILE A 1 97 ? 12.159 -8.553 -11.140 1.00 89.75 97 ILE A O 1
ATOM 710 N N . PRO A 1 98 ? 13.312 -9.761 -9.622 1.00 90.06 98 PRO A N 1
ATOM 711 C CA . PRO A 1 98 ? 12.342 -10.845 -9.536 1.00 90.06 98 PRO A CA 1
ATOM 712 C C . PRO A 1 98 ? 10.939 -10.372 -9.141 1.00 90.06 98 PRO A C 1
ATOM 714 O O . PRO A 1 98 ? 10.770 -9.588 -8.207 1.00 90.06 98 PRO A O 1
ATOM 717 N N . ALA A 1 99 ? 9.919 -10.939 -9.788 1.00 89.62 99 ALA A N 1
ATOM 718 C CA . ALA A 1 99 ? 8.517 -10.652 -9.490 1.00 89.62 99 ALA A CA 1
ATOM 719 C C . ALA A 1 99 ? 8.106 -10.959 -8.046 1.00 89.62 99 ALA A C 1
ATOM 721 O O . ALA A 1 99 ? 7.251 -10.267 -7.512 1.00 89.62 99 ALA A O 1
ATOM 722 N N . SER A 1 100 ? 8.754 -11.923 -7.389 1.00 91.19 100 SER A N 1
ATOM 723 C CA . SER A 1 100 ? 8.557 -12.188 -5.960 1.00 91.19 100 SER A CA 1
ATOM 724 C C . SER A 1 100 ? 8.987 -11.018 -5.073 1.00 91.19 100 SER A C 1
ATOM 726 O O . SER A 1 100 ? 8.301 -10.697 -4.112 1.00 91.19 100 SER A O 1
ATOM 728 N N . ILE A 1 101 ? 10.094 -10.349 -5.407 1.00 92.31 101 ILE A N 1
ATOM 729 C CA . ILE A 1 101 ? 10.560 -9.171 -4.665 1.00 92.31 101 ILE A CA 1
ATOM 730 C C . ILE A 1 101 ? 9.619 -7.994 -4.921 1.00 92.31 101 ILE A C 1
ATOM 732 O O . ILE A 1 101 ? 9.207 -7.330 -3.976 1.00 92.31 101 ILE A O 1
ATOM 736 N N . GLY A 1 102 ? 9.227 -7.772 -6.180 1.00 93.31 102 GLY A N 1
ATOM 737 C CA . GLY A 1 102 ? 8.233 -6.748 -6.507 1.00 93.31 102 GLY A CA 1
ATOM 738 C C . GLY A 1 102 ? 6.906 -6.971 -5.775 1.00 93.31 102 GLY A C 1
ATOM 739 O O . GLY A 1 102 ? 6.328 -6.027 -5.249 1.00 93.31 102 GLY A O 1
ATOM 740 N N . PHE A 1 103 ? 6.452 -8.222 -5.690 1.00 93.81 103 PHE A N 1
ATOM 741 C CA . PHE A 1 103 ? 5.247 -8.585 -4.951 1.00 93.81 103 PHE A CA 1
ATOM 742 C C . PHE A 1 103 ? 5.361 -8.258 -3.457 1.00 93.81 103 PHE A C 1
ATOM 744 O O . PHE A 1 103 ? 4.425 -7.703 -2.898 1.00 93.81 103 PHE A O 1
ATO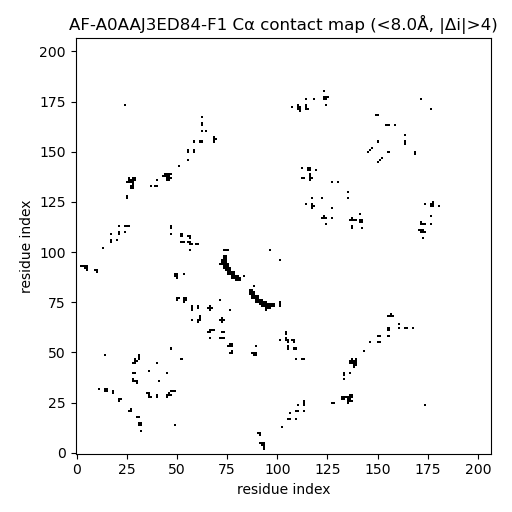M 751 N N . ASN A 1 104 ? 6.507 -8.520 -2.822 1.00 95.12 104 ASN A N 1
ATOM 752 C CA . ASN A 1 104 ? 6.706 -8.160 -1.413 1.00 95.12 104 ASN A CA 1
ATOM 753 C C . ASN A 1 104 ? 6.585 -6.646 -1.174 1.00 95.12 104 ASN A C 1
ATOM 755 O O . ASN A 1 104 ? 6.061 -6.238 -0.144 1.00 95.12 104 ASN A O 1
ATOM 759 N N . PHE A 1 105 ? 7.025 -5.809 -2.121 1.00 96.00 105 PHE A N 1
ATOM 760 C CA . PHE A 1 105 ? 6.811 -4.362 -2.025 1.00 96.00 105 PHE A CA 1
ATOM 761 C C . PHE A 1 105 ? 5.337 -3.973 -2.166 1.00 96.00 105 PHE A C 1
ATOM 763 O O . PHE A 1 105 ? 4.887 -3.074 -1.461 1.00 96.00 105 PHE A O 1
ATOM 770 N N . LEU A 1 106 ? 4.574 -4.660 -3.024 1.00 95.06 106 LEU A N 1
ATOM 771 C CA . LEU A 1 106 ? 3.122 -4.467 -3.107 1.00 95.06 106 LEU A CA 1
ATOM 772 C C . LEU A 1 106 ? 2.413 -4.902 -1.820 1.00 95.06 106 LEU A C 1
ATOM 774 O O . LEU A 1 106 ? 1.536 -4.182 -1.361 1.00 95.06 106 LEU A O 1
ATOM 778 N N . ASP A 1 107 ? 2.797 -6.038 -1.231 1.00 95.50 107 ASP A N 1
ATOM 779 C CA . ASP A 1 107 ? 2.224 -6.539 0.030 1.00 95.50 107 ASP A CA 1
ATOM 780 C C . ASP A 1 107 ? 2.522 -5.583 1.197 1.00 95.50 107 ASP A C 1
ATOM 782 O O . ASP A 1 107 ? 1.632 -5.257 1.976 1.00 95.50 107 ASP A O 1
ATOM 786 N N . ALA A 1 108 ? 3.742 -5.040 1.263 1.00 96.50 108 ALA A N 1
ATOM 787 C CA . ALA A 1 108 ? 4.109 -4.028 2.253 1.00 96.50 108 ALA A CA 1
ATOM 788 C C . ALA A 1 108 ? 3.344 -2.705 2.052 1.00 96.50 108 ALA A C 1
ATOM 790 O O . ALA A 1 108 ? 2.845 -2.113 3.009 1.00 96.50 108 ALA A O 1
ATOM 791 N N . ALA A 1 109 ? 3.210 -2.245 0.803 1.00 96.06 109 ALA A N 1
ATOM 792 C CA . ALA A 1 109 ? 2.418 -1.061 0.479 1.00 96.06 109 ALA A CA 1
ATOM 793 C C . ALA A 1 109 ? 0.931 -1.250 0.817 1.00 96.06 109 ALA A C 1
ATOM 795 O O . ALA A 1 109 ? 0.275 -0.305 1.263 1.00 96.06 109 ALA A O 1
ATOM 796 N N . LEU A 1 110 ? 0.416 -2.463 0.609 1.00 95.75 110 LEU A N 1
ATOM 797 C CA . LEU A 1 110 ? -0.947 -2.864 0.928 1.00 95.75 110 LEU A CA 1
ATOM 798 C C . LEU A 1 110 ? -1.195 -2.819 2.435 1.00 95.75 110 LEU A C 1
ATOM 800 O O . LEU A 1 110 ? -2.151 -2.180 2.874 1.00 95.75 110 LEU A O 1
ATOM 804 N N . GLU A 1 111 ? -0.323 -3.445 3.223 1.00 96.69 111 GLU A N 1
ATOM 805 C CA . GLU A 1 111 ? -0.426 -3.425 4.682 1.00 96.69 111 GLU A CA 1
ATOM 806 C C . GLU A 1 111 ? -0.402 -1.994 5.219 1.00 96.69 111 GLU A C 1
ATOM 808 O O . GLU A 1 111 ? -1.242 -1.618 6.040 1.00 96.69 111 GLU A O 1
ATOM 813 N N . HIS A 1 112 ? 0.501 -1.171 4.690 1.00 96.50 112 HIS A N 1
ATOM 814 C CA . HIS A 1 112 ? 0.587 0.233 5.054 1.00 96.50 112 HIS A CA 1
ATOM 815 C C . HIS A 1 112 ? -0.708 0.994 4.755 1.00 96.50 112 HIS A C 1
ATOM 817 O O . HIS A 1 112 ? -1.206 1.714 5.617 1.00 96.50 112 HIS A O 1
ATOM 823 N N . CYS A 1 113 ? -1.280 0.816 3.559 1.00 95.44 113 CYS A N 1
ATOM 824 C CA . CYS A 1 113 ? -2.550 1.430 3.167 1.00 95.44 113 CYS A CA 1
ATOM 825 C C . CYS A 1 113 ? -3.674 1.075 4.154 1.00 95.44 113 CYS A C 1
ATOM 827 O O . CYS A 1 113 ? -4.382 1.958 4.641 1.00 95.44 113 CYS A O 1
ATOM 829 N N . ILE A 1 114 ? -3.778 -0.206 4.513 1.00 95.25 114 ILE A N 1
ATOM 830 C CA . ILE A 1 114 ? -4.769 -0.705 5.471 1.00 95.25 114 ILE A CA 1
ATOM 831 C C . ILE A 1 114 ? -4.554 -0.079 6.854 1.00 95.25 114 ILE A C 1
ATOM 833 O O . ILE A 1 114 ? -5.502 0.416 7.464 1.00 95.25 114 ILE A O 1
ATOM 837 N N . CYS A 1 115 ? -3.307 -0.033 7.325 1.00 95.62 115 CYS A N 1
ATOM 838 C CA . CYS A 1 115 ? -2.959 0.569 8.611 1.00 95.62 115 CYS A CA 1
ATOM 839 C C . CYS A 1 115 ? -3.265 2.073 8.655 1.00 95.62 115 CYS A C 1
ATOM 841 O O . CYS A 1 115 ? -3.754 2.572 9.668 1.00 95.62 115 CYS A O 1
ATOM 843 N N . ILE A 1 116 ? -3.023 2.806 7.564 1.00 94.94 116 ILE A N 1
ATOM 844 C CA . ILE A 1 116 ? -3.402 4.221 7.456 1.00 94.94 116 ILE A CA 1
ATOM 845 C C . ILE A 1 116 ? -4.923 4.382 7.563 1.00 94.94 116 ILE A C 1
ATOM 847 O O . ILE A 1 116 ? -5.380 5.270 8.283 1.00 94.94 116 ILE A O 1
ATOM 851 N N . GLY A 1 117 ? -5.702 3.507 6.918 1.00 92.75 117 GLY A N 1
ATOM 852 C CA . GLY A 1 117 ? -7.163 3.490 7.035 1.00 92.75 117 GLY A CA 1
ATOM 853 C C . GLY A 1 117 ? -7.642 3.260 8.471 1.00 92.75 117 GLY A C 1
ATOM 854 O O . GLY A 1 117 ? -8.420 4.058 8.994 1.00 92.75 117 GLY A O 1
ATOM 855 N N . MET A 1 118 ? -7.113 2.227 9.135 1.00 94.44 118 MET A N 1
ATOM 856 C CA . MET A 1 118 ? -7.399 1.928 10.547 1.00 94.44 118 MET A CA 1
ATOM 857 C C . MET A 1 118 ? -7.073 3.124 11.449 1.00 94.44 118 MET A C 1
ATOM 859 O O . MET A 1 118 ? -7.929 3.590 12.205 1.00 94.44 118 MET A O 1
ATOM 863 N N . LYS A 1 119 ? -5.857 3.676 11.309 1.00 94.00 119 LYS A N 1
ATOM 864 C CA . LYS A 1 119 ? -5.390 4.829 12.087 1.00 94.00 119 LYS A CA 1
ATOM 865 C C . LYS A 1 119 ? -6.283 6.047 11.879 1.00 94.00 119 LYS A C 1
ATOM 867 O O . LYS A 1 119 ? -6.639 6.714 12.846 1.00 94.00 119 LYS A O 1
ATOM 872 N N . HIS A 1 120 ? -6.640 6.344 10.630 1.00 92.69 120 HIS A N 1
ATOM 873 C CA . HIS A 1 120 ? -7.483 7.486 10.285 1.00 92.69 120 HIS A CA 1
ATOM 874 C C . HIS A 1 120 ? -8.864 7.398 10.942 1.00 92.69 120 HIS A C 1
ATOM 876 O O . HIS A 1 120 ? -9.375 8.397 11.447 1.00 92.69 120 HIS A O 1
ATOM 882 N N . LEU A 1 121 ? -9.442 6.198 10.967 1.00 91.00 121 LEU A N 1
ATOM 883 C CA . LEU A 1 121 ? -10.737 5.930 11.588 1.00 91.00 121 LEU A CA 1
ATOM 884 C C . LEU A 1 121 ? -10.651 5.749 13.115 1.00 91.00 121 LEU A C 1
ATOM 886 O O . LEU A 1 121 ? -11.679 5.654 13.778 1.00 91.00 121 LEU A O 1
ATOM 890 N N . GLY A 1 122 ? -9.442 5.761 13.685 1.00 91.81 122 GLY A N 1
ATOM 891 C CA . GLY A 1 122 ? -9.209 5.709 15.127 1.00 91.81 122 GLY A CA 1
ATOM 892 C C . GLY A 1 122 ? -9.285 4.310 15.741 1.00 91.81 122 GLY A C 1
ATOM 893 O O . GLY A 1 122 ? -9.340 4.202 16.967 1.00 91.81 122 GLY A O 1
ATOM 894 N N . TYR A 1 123 ? -9.254 3.259 14.921 1.00 92.88 123 TYR A N 1
ATOM 895 C CA . TYR A 1 123 ? -9.307 1.870 15.371 1.00 92.88 123 TYR A CA 1
ATOM 896 C C . TYR A 1 123 ? -7.912 1.270 15.493 1.00 92.88 123 TYR A C 1
ATOM 898 O O . TYR A 1 123 ? -7.092 1.392 14.579 1.00 92.88 123 TYR A O 1
ATOM 906 N N . THR A 1 124 ? -7.656 0.563 16.592 1.00 93.50 124 THR A N 1
ATOM 907 C CA . THR A 1 124 ? -6.508 -0.350 16.645 1.00 93.50 124 THR A CA 1
ATOM 908 C C . THR A 1 124 ? -6.746 -1.559 15.732 1.00 93.50 124 THR A C 1
ATOM 910 O O . THR A 1 124 ? -7.898 -1.890 15.437 1.00 93.50 124 THR A O 1
ATOM 913 N N . PRO A 1 125 ? -5.690 -2.268 15.295 1.00 94.50 125 PRO A N 1
ATOM 914 C CA . PRO A 1 125 ? -5.837 -3.531 14.572 1.00 94.50 125 PRO A CA 1
ATOM 915 C C . PRO A 1 125 ? -6.752 -4.561 15.253 1.00 94.50 125 PRO A C 1
ATOM 917 O O . PRO A 1 125 ? -7.471 -5.281 14.561 1.00 94.50 125 PRO A O 1
ATOM 920 N N . GLU A 1 126 ? -6.740 -4.630 16.587 1.00 93.31 126 GLU A N 1
ATOM 921 C CA . GLU A 1 126 ? -7.629 -5.510 17.360 1.00 93.31 126 GLU A CA 1
ATOM 922 C C . GLU A 1 126 ? -9.091 -5.054 17.288 1.00 93.31 126 GLU A C 1
ATOM 924 O O . GLU A 1 126 ? -9.955 -5.841 16.914 1.00 93.31 126 GLU A O 1
ATOM 929 N N . GLU A 1 127 ? -9.369 -3.774 17.557 1.00 93.00 127 GLU A N 1
ATOM 930 C CA . GLU A 1 127 ? -10.730 -3.217 17.476 1.00 93.00 127 GLU A CA 1
ATOM 931 C C . GLU A 1 127 ? -11.302 -3.332 16.062 1.00 93.00 127 GLU A C 1
ATOM 933 O O . GLU A 1 127 ? -12.484 -3.614 15.875 1.00 93.00 127 GLU A O 1
ATOM 938 N N . TRP A 1 128 ? -10.449 -3.138 15.057 1.00 93.81 128 TRP A N 1
ATOM 939 C CA . TRP A 1 128 ? -10.809 -3.280 13.657 1.00 93.81 128 TRP A CA 1
ATOM 940 C C . TRP A 1 128 ? -11.259 -4.701 13.318 1.00 93.81 128 TRP A C 1
ATOM 942 O O . TRP A 1 128 ? -12.230 -4.884 12.583 1.00 93.81 128 TRP A O 1
ATOM 952 N N . ALA A 1 129 ? -10.568 -5.713 13.851 1.00 93.25 129 ALA A N 1
ATOM 953 C CA . ALA A 1 129 ? -10.883 -7.117 13.599 1.00 93.25 129 ALA A CA 1
ATOM 954 C C . ALA A 1 129 ? -12.273 -7.516 14.124 1.00 93.25 129 ALA A C 1
ATOM 956 O O . ALA A 1 129 ? -12.899 -8.405 13.545 1.00 93.25 129 ALA A O 1
ATOM 957 N N . ASP A 1 130 ? -12.761 -6.828 15.158 1.00 93.75 130 ASP A N 1
ATOM 958 C CA . ASP A 1 130 ? -14.080 -7.047 15.757 1.00 93.75 130 ASP A CA 1
ATOM 959 C C . ASP A 1 130 ? -15.221 -6.322 15.016 1.00 93.75 130 ASP A C 1
ATOM 961 O O . ASP A 1 130 ? -16.402 -6.573 15.287 1.00 93.75 130 ASP A O 1
ATOM 965 N N . LEU A 1 131 ? -14.907 -5.433 14.065 1.00 88.69 131 LEU A N 1
ATOM 966 C CA . LEU A 1 131 ? -15.917 -4.758 13.250 1.00 88.69 131 LEU A CA 1
ATOM 967 C C . LEU A 1 131 ? -16.635 -5.740 12.306 1.00 88.69 131 LEU A C 1
ATOM 969 O O . LEU A 1 131 ? -16.029 -6.683 11.790 1.00 88.69 131 LEU A O 1
ATOM 973 N N . PRO A 1 132 ? -17.919 -5.499 11.983 1.00 89.44 132 PRO A N 1
ATOM 974 C CA . PRO A 1 132 ? -18.588 -6.188 10.886 1.00 89.44 132 PRO A CA 1
ATOM 975 C C . PRO A 1 132 ? -17.818 -6.041 9.565 1.00 89.44 132 PRO A C 1
ATOM 977 O O . PRO A 1 132 ? -17.300 -4.968 9.265 1.00 89.44 132 PRO A O 1
ATOM 980 N N . ASN A 1 133 ? -17.808 -7.083 8.725 1.00 87.69 133 ASN A N 1
ATOM 981 C CA . ASN A 1 133 ? -17.060 -7.081 7.455 1.00 87.69 133 ASN A CA 1
ATOM 982 C C . ASN A 1 133 ? -17.367 -5.871 6.554 1.00 87.69 133 ASN A C 1
ATOM 984 O O . ASN A 1 133 ? -16.473 -5.383 5.874 1.00 87.69 133 ASN A O 1
ATOM 988 N N . ASN A 1 134 ? -18.611 -5.384 6.536 1.00 83.62 134 ASN A N 1
ATOM 989 C CA . ASN A 1 134 ? -19.013 -4.227 5.729 1.00 83.62 134 ASN A CA 1
ATOM 990 C C . ASN A 1 134 ? -18.560 -2.875 6.311 1.00 83.62 134 ASN A C 1
ATOM 992 O O . ASN A 1 134 ? -18.692 -1.858 5.646 1.00 83.62 134 ASN A O 1
ATOM 996 N N . GLN A 1 135 ? -18.025 -2.856 7.533 1.00 84.88 135 GLN A N 1
ATOM 997 C CA . GLN A 1 135 ? -17.419 -1.677 8.163 1.00 84.88 135 GLN A CA 1
ATOM 998 C C . GLN A 1 135 ? -15.888 -1.700 8.086 1.00 84.88 135 GLN A C 1
ATOM 1000 O O . GLN A 1 135 ? -15.237 -0.703 8.379 1.00 84.88 135 GLN A O 1
ATOM 1005 N N . GLN A 1 136 ? -15.305 -2.815 7.646 1.00 88.06 136 GLN A N 1
ATOM 1006 C CA . GLN A 1 136 ? -13.872 -2.979 7.424 1.00 88.06 136 GLN A CA 1
ATOM 1007 C C . GLN A 1 136 ? -13.449 -2.426 6.044 1.00 88.06 136 GLN A C 1
ATOM 1009 O O . GLN A 1 136 ? -12.891 -3.144 5.202 1.00 88.06 136 GLN A O 1
ATOM 1014 N N . VAL A 1 137 ? -13.771 -1.148 5.813 1.00 86.62 137 VAL A N 1
ATOM 1015 C CA . VAL A 1 137 ? -13.552 -0.383 4.571 1.00 86.62 137 VAL A CA 1
ATOM 1016 C C . VAL A 1 137 ? -12.334 0.522 4.725 1.00 86.62 137 VAL A C 1
ATOM 1018 O O . VAL A 1 137 ? -12.227 1.241 5.713 1.00 86.62 137 VAL A O 1
ATOM 1021 N N . ILE A 1 138 ? -11.434 0.545 3.742 1.00 88.00 138 ILE A N 1
ATOM 1022 C CA . ILE A 1 138 ? -10.260 1.427 3.772 1.00 88.00 138 ILE A CA 1
ATOM 1023 C C . ILE A 1 138 ? -10.555 2.699 2.968 1.00 88.00 138 ILE A C 1
ATOM 1025 O O . ILE A 1 138 ? -10.653 2.606 1.741 1.00 88.00 138 ILE A O 1
ATOM 1029 N N . PRO A 1 139 ? -10.681 3.878 3.610 1.00 86.06 139 PRO A N 1
ATOM 1030 C CA . PRO A 1 139 ? -10.840 5.133 2.883 1.00 86.06 139 PRO A CA 1
ATOM 1031 C C . PRO A 1 139 ? -9.573 5.429 2.075 1.00 86.06 139 PRO A C 1
ATOM 1033 O O . PRO A 1 139 ? -8.453 5.271 2.576 1.00 86.06 139 PRO A O 1
ATOM 1036 N N . ILE A 1 140 ? -9.737 5.851 0.823 1.00 86.00 140 ILE A N 1
ATOM 1037 C CA . ILE A 1 140 ? -8.610 6.054 -0.096 1.00 86.00 140 ILE A CA 1
ATOM 1038 C C . ILE A 1 140 ? -7.850 7.346 0.223 1.00 86.00 140 ILE A C 1
ATOM 1040 O O . ILE A 1 140 ? -6.617 7.383 0.157 1.00 86.00 140 ILE A O 1
ATOM 1044 N N . GLU A 1 141 ? -8.557 8.416 0.573 1.00 90.44 141 GLU A N 1
ATOM 1045 C CA . GLU A 1 141 ? -7.995 9.763 0.676 1.00 90.44 141 GLU A CA 1
ATOM 1046 C C . GLU A 1 141 ? -6.873 9.876 1.715 1.00 90.44 141 GLU A C 1
ATOM 1048 O O . GLU A 1 141 ? -5.826 10.438 1.379 1.00 90.44 141 GLU A O 1
ATOM 1053 N N . PRO A 1 142 ? -6.991 9.312 2.936 1.00 91.75 142 PRO A N 1
ATOM 1054 C CA . PRO A 1 142 ? -5.900 9.350 3.909 1.00 91.75 142 PRO A CA 1
ATOM 1055 C C . PRO A 1 142 ? -4.630 8.671 3.391 1.00 91.75 142 PRO A C 1
ATOM 1057 O O . PRO A 1 142 ? -3.520 9.131 3.667 1.00 91.75 142 PRO A O 1
ATOM 1060 N N . TYR A 1 143 ? -4.784 7.598 2.612 1.00 93.12 143 TYR A N 1
ATOM 1061 C CA . TYR A 1 143 ? -3.658 6.907 2.001 1.00 93.12 143 TYR A CA 1
ATOM 1062 C C . TYR A 1 143 ? -3.020 7.734 0.879 1.00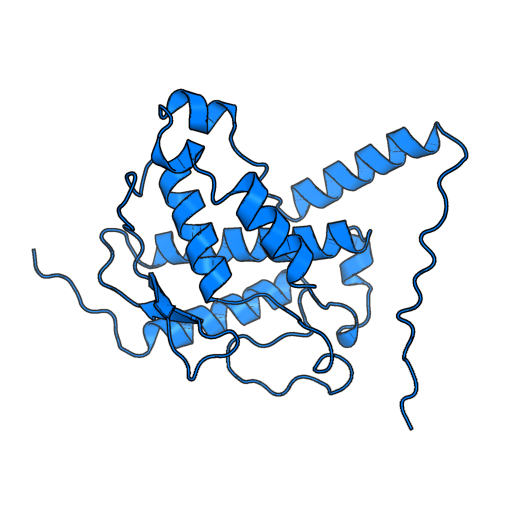 93.12 143 TYR A C 1
ATOM 1064 O O . TYR A 1 143 ? -1.796 7.818 0.813 1.00 93.12 143 TYR A O 1
ATOM 1072 N N . PHE A 1 144 ? -3.807 8.403 0.036 1.00 92.50 144 PHE A N 1
ATOM 1073 C CA . PHE A 1 144 ? -3.264 9.286 -1.001 1.00 92.50 144 PHE A CA 1
ATOM 1074 C C . PHE A 1 144 ? -2.528 10.489 -0.433 1.00 92.50 144 PHE A C 1
ATOM 1076 O O . PHE A 1 144 ? -1.458 10.841 -0.930 1.00 92.50 144 PHE A O 1
ATOM 1083 N N . GLU A 1 145 ? -3.067 11.106 0.613 1.00 93.25 145 GLU A N 1
ATOM 1084 C CA . GLU A 1 145 ? -2.384 12.208 1.282 1.00 93.25 145 GLU A CA 1
ATOM 1085 C C . GLU A 1 145 ? -1.078 11.732 1.922 1.00 93.25 145 GLU A C 1
ATOM 1087 O O . GLU A 1 145 ? -0.047 12.389 1.775 1.00 93.25 145 GLU A O 1
ATOM 1092 N N . ASN A 1 146 ? -1.066 10.544 2.533 1.00 94.31 146 ASN A N 1
ATOM 1093 C CA . ASN A 1 146 ? 0.168 9.937 3.023 1.00 94.31 146 ASN A CA 1
ATOM 1094 C C . ASN A 1 146 ? 1.180 9.674 1.890 1.00 94.31 146 ASN A C 1
ATOM 1096 O O . ASN A 1 146 ? 2.347 10.047 2.007 1.00 94.31 146 ASN A O 1
ATOM 1100 N N . LEU A 1 147 ? 0.729 9.107 0.769 1.00 92.12 147 LEU A N 1
ATOM 1101 C CA . LEU A 1 147 ? 1.569 8.811 -0.390 1.00 92.12 147 LEU A CA 1
ATOM 1102 C C . LEU A 1 147 ? 2.238 10.082 -0.933 1.00 92.12 147 LEU A C 1
ATOM 1104 O O . LEU A 1 147 ? 3.454 10.110 -1.103 1.00 92.12 147 LEU A O 1
ATOM 1108 N N . LYS A 1 148 ? 1.467 11.154 -1.140 1.00 91.88 148 LYS A N 1
ATOM 1109 C CA . LYS A 1 148 ? 1.972 12.439 -1.653 1.00 91.88 148 LYS A CA 1
ATOM 1110 C C . LYS A 1 148 ? 2.934 13.127 -0.690 1.00 91.88 148 LYS A C 1
ATOM 1112 O O . LYS A 1 148 ? 3.914 13.716 -1.120 1.00 91.88 148 LYS A O 1
ATOM 1117 N N . THR A 1 149 ? 2.630 13.102 0.606 1.00 90.38 149 THR A N 1
ATOM 1118 C CA . THR A 1 149 ? 3.375 13.901 1.592 1.00 90.38 149 THR A CA 1
ATOM 1119 C C . THR A 1 149 ? 4.603 13.193 2.145 1.00 90.38 149 THR A C 1
ATOM 1121 O O . THR A 1 149 ? 5.512 13.868 2.621 1.00 90.38 149 THR A O 1
ATOM 1124 N N . GLN A 1 150 ? 4.640 11.859 2.107 1.00 89.88 150 GLN A N 1
ATOM 1125 C CA . GLN A 1 150 ? 5.709 11.080 2.737 1.00 89.88 150 GLN A CA 1
ATOM 1126 C C . GLN A 1 150 ? 6.482 10.195 1.762 1.00 89.88 150 GLN A C 1
ATOM 1128 O O . GLN A 1 150 ? 7.668 9.969 1.970 1.00 89.88 150 GLN A O 1
ATOM 1133 N N . TRP A 1 151 ? 5.846 9.696 0.702 1.00 89.94 151 TRP A N 1
ATOM 1134 C CA . TRP A 1 151 ? 6.420 8.629 -0.125 1.00 89.94 151 TRP A CA 1
ATOM 1135 C C . TRP A 1 151 ? 6.700 9.025 -1.570 1.00 89.94 151 TRP A C 1
ATOM 1137 O O . TRP A 1 151 ? 7.427 8.312 -2.251 1.00 89.94 151 TRP A O 1
ATOM 1147 N N . VAL A 1 152 ? 6.119 10.108 -2.073 1.00 87.56 152 VAL A N 1
ATOM 1148 C CA . VAL A 1 152 ? 6.323 10.606 -3.439 1.00 87.56 152 VAL A CA 1
ATOM 1149 C C . VAL A 1 152 ? 6.706 12.071 -3.330 1.00 87.56 152 VAL A C 1
ATOM 1151 O O . VAL A 1 152 ? 5.896 12.965 -3.552 1.00 87.56 152 VAL A O 1
ATOM 1154 N N . THR A 1 153 ? 7.940 12.303 -2.899 1.00 81.88 153 THR A N 1
ATOM 1155 C CA . THR A 1 153 ? 8.449 13.639 -2.596 1.00 81.88 153 THR A CA 1
ATOM 1156 C C . THR A 1 153 ? 9.641 13.976 -3.487 1.00 81.88 153 THR A C 1
ATOM 1158 O O . THR A 1 153 ? 10.344 13.085 -3.968 1.00 81.88 153 THR A O 1
ATOM 1161 N N . GLU A 1 154 ? 9.895 15.265 -3.712 1.00 78.44 154 GLU A N 1
ATOM 1162 C CA . GLU A 1 154 ? 11.039 15.720 -4.518 1.00 78.44 154 GLU A CA 1
ATOM 1163 C C . GLU A 1 154 ? 12.381 15.270 -3.910 1.00 78.44 154 GLU A C 1
ATOM 1165 O O . GLU A 1 154 ? 13.368 15.044 -4.622 1.00 78.44 154 GLU A O 1
ATOM 1170 N N . GLU A 1 155 ? 12.428 15.081 -2.588 1.00 76.75 155 GLU A N 1
ATOM 1171 C CA . GLU A 1 155 ? 13.608 14.591 -1.885 1.00 76.75 155 GLU A CA 1
ATOM 1172 C C . GLU A 1 155 ? 13.998 13.182 -2.336 1.00 76.75 155 GLU A C 1
ATOM 1174 O O . GLU A 1 155 ? 15.193 12.917 -2.454 1.00 76.75 155 GLU A O 1
ATOM 1179 N N . LEU A 1 156 ? 13.037 12.303 -2.642 1.00 73.06 156 LEU A N 1
ATOM 1180 C CA . LEU A 1 156 ? 13.305 10.947 -3.146 1.00 73.06 156 LEU A CA 1
ATOM 1181 C C . LEU A 1 156 ? 14.015 10.934 -4.500 1.00 73.06 156 LEU A C 1
ATOM 1183 O O . LEU A 1 156 ? 14.718 9.973 -4.822 1.00 73.06 156 LEU A O 1
ATOM 1187 N N . GLU A 1 157 ? 13.849 11.991 -5.288 1.00 73.81 157 GLU A N 1
ATOM 1188 C CA . GLU A 1 157 ? 14.456 12.109 -6.612 1.00 73.81 157 GLU A CA 1
ATOM 1189 C C . GLU A 1 157 ? 15.833 12.779 -6.573 1.00 73.81 157 GLU A C 1
ATOM 1191 O O . GLU A 1 157 ? 16.684 12.486 -7.416 1.00 73.81 157 GLU A O 1
ATOM 1196 N N . SER A 1 158 ? 16.061 13.661 -5.597 1.00 76.88 158 SER A N 1
ATOM 1197 C CA . SER A 1 158 ? 17.190 14.600 -5.595 1.00 76.88 158 SER A CA 1
ATOM 1198 C C . SER A 1 158 ? 18.163 14.456 -4.418 1.00 76.88 158 SER A C 1
ATOM 1200 O O . SER A 1 158 ? 19.286 14.958 -4.498 1.00 76.88 158 SER A O 1
ATOM 1202 N N . SER A 1 159 ? 17.780 13.765 -3.341 1.00 77.00 159 SER A N 1
ATOM 1203 C CA . SER A 1 159 ? 18.601 13.665 -2.129 1.00 77.00 159 SER A CA 1
ATOM 1204 C C . SER A 1 159 ? 19.692 12.603 -2.217 1.00 77.00 159 SER A C 1
ATOM 1206 O O . SER A 1 159 ? 19.568 11.571 -2.881 1.00 77.00 159 SER A O 1
ATOM 1208 N N . GLU A 1 160 ? 20.761 12.808 -1.449 1.00 78.88 160 GLU A N 1
ATOM 1209 C CA . GLU A 1 160 ? 21.750 11.762 -1.210 1.00 78.88 160 GLU A CA 1
ATOM 1210 C C . GLU A 1 160 ? 21.140 10.588 -0.427 1.00 78.88 160 GLU A C 1
ATOM 1212 O O . GLU A 1 160 ? 20.316 10.770 0.471 1.00 78.88 160 GLU A O 1
ATOM 1217 N N . ARG A 1 161 ? 21.603 9.361 -0.710 1.00 72.50 161 ARG A N 1
ATOM 1218 C CA . ARG A 1 161 ? 21.081 8.128 -0.086 1.00 72.50 161 ARG A CA 1
ATOM 1219 C C . ARG A 1 161 ? 21.063 8.170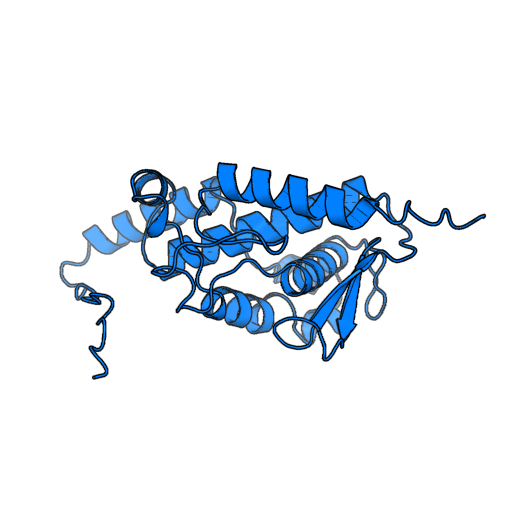 1.440 1.00 72.50 161 ARG A C 1
ATOM 1221 O O . ARG A 1 161 ? 20.146 7.642 2.052 1.00 72.50 161 ARG A O 1
ATOM 1228 N N . VAL A 1 162 ? 22.075 8.778 2.054 1.00 78.75 162 VAL A N 1
ATOM 1229 C CA . VAL A 1 162 ? 22.162 8.880 3.518 1.00 78.75 162 VAL A CA 1
ATOM 1230 C C . VAL A 1 162 ? 21.013 9.725 4.070 1.00 78.75 162 VAL A C 1
ATOM 1232 O O . VAL A 1 162 ? 20.411 9.351 5.072 1.00 78.75 162 VAL A O 1
ATOM 1235 N N . GLN A 1 163 ? 20.655 10.813 3.388 1.00 79.19 163 GLN A N 1
ATOM 1236 C CA . GLN A 1 163 ? 19.558 11.681 3.803 1.00 79.19 163 GLN A CA 1
ATOM 1237 C C . GLN A 1 163 ? 18.199 10.983 3.669 1.00 79.19 163 GLN A C 1
ATOM 1239 O O . GLN A 1 163 ? 17.344 11.145 4.536 1.00 79.19 163 GLN A O 1
ATOM 1244 N N . LEU A 1 164 ? 18.032 10.152 2.636 1.00 74.56 164 LEU A N 1
ATOM 1245 C CA . LEU A 1 164 ? 16.834 9.326 2.450 1.00 74.56 164 LEU A CA 1
ATOM 1246 C C . LEU A 1 164 ? 16.646 8.299 3.570 1.00 74.56 164 LEU A C 1
ATOM 1248 O O . LEU A 1 164 ? 15.524 8.065 4.002 1.00 74.56 164 LEU A O 1
ATOM 1252 N N . VAL A 1 165 ? 17.737 7.710 4.065 1.00 77.19 165 VAL A N 1
ATOM 1253 C CA . VAL A 1 165 ? 17.685 6.764 5.192 1.00 77.19 165 VAL A CA 1
ATOM 1254 C C . VAL A 1 165 ? 17.342 7.476 6.501 1.00 77.19 165 VAL A C 1
ATOM 1256 O O . VAL A 1 165 ? 16.582 6.942 7.302 1.00 77.19 165 VAL A O 1
ATOM 1259 N N . ILE A 1 166 ? 17.886 8.675 6.731 1.00 80.50 166 ILE A N 1
ATOM 1260 C CA . ILE A 1 166 ? 17.599 9.457 7.944 1.00 80.50 166 ILE A CA 1
ATOM 1261 C C . ILE A 1 166 ? 16.136 9.911 7.968 1.00 80.50 166 ILE A C 1
ATOM 1263 O O . ILE A 1 166 ? 15.499 9.871 9.016 1.00 80.50 166 ILE A O 1
ATOM 1267 N N . ASN A 1 167 ? 15.608 10.311 6.813 1.00 79.62 167 ASN A N 1
ATOM 1268 C CA . ASN A 1 167 ? 14.238 10.794 6.665 1.00 79.62 167 ASN A CA 1
ATOM 1269 C C . ASN A 1 167 ? 13.273 9.686 6.223 1.00 79.62 167 ASN A C 1
ATOM 1271 O O . ASN A 1 167 ? 12.262 9.983 5.589 1.00 79.62 167 ASN A O 1
ATOM 1275 N N . LEU A 1 168 ? 13.596 8.418 6.505 1.00 81.06 168 LEU A N 1
ATOM 1276 C CA . LEU A 1 168 ? 12.783 7.297 6.058 1.00 81.06 168 LEU A CA 1
ATOM 1277 C C . LEU A 1 168 ? 11.367 7.418 6.652 1.00 81.06 168 LEU A C 1
ATOM 1279 O O . LEU A 1 168 ? 11.232 7.449 7.879 1.00 81.06 168 LEU A O 1
ATOM 1283 N N . PRO A 1 169 ? 10.314 7.467 5.819 1.00 86.81 169 PRO A N 1
ATOM 1284 C CA . PRO A 1 169 ? 8.947 7.480 6.311 1.00 86.81 169 PRO A CA 1
ATOM 1285 C C . PRO A 1 169 ? 8.634 6.226 7.125 1.00 86.81 169 PRO A C 1
ATOM 1287 O O . PRO A 1 169 ? 9.137 5.134 6.849 1.00 86.81 169 PRO A O 1
ATOM 1290 N N . ASN A 1 170 ? 7.749 6.367 8.110 1.00 89.25 170 ASN A N 1
ATOM 1291 C CA . ASN A 1 170 ? 7.301 5.227 8.899 1.00 89.25 170 ASN A CA 1
ATOM 1292 C C . ASN A 1 170 ? 6.420 4.311 8.049 1.00 89.25 170 ASN A C 1
ATOM 1294 O O . ASN A 1 170 ? 5.263 4.625 7.772 1.00 89.25 170 ASN A O 1
ATOM 1298 N N . LEU A 1 171 ? 6.943 3.139 7.697 1.00 93.69 171 LEU A N 1
ATOM 1299 C CA . LEU A 1 171 ? 6.155 2.066 7.107 1.00 93.69 171 LEU A CA 1
ATOM 1300 C C . LEU A 1 171 ? 5.352 1.354 8.203 1.00 93.69 171 LEU A C 1
ATOM 1302 O O . LEU A 1 171 ? 5.869 0.481 8.894 1.00 93.69 171 LEU A O 1
ATOM 1306 N N . TYR A 1 172 ? 4.088 1.741 8.384 1.00 94.25 172 TYR A N 1
ATOM 1307 C CA . TYR A 1 172 ? 3.180 1.029 9.285 1.00 94.25 172 TYR A CA 1
ATOM 1308 C C . TYR A 1 172 ? 2.990 -0.438 8.883 1.00 94.25 172 TYR A C 1
ATOM 1310 O O . TYR A 1 172 ? 2.582 -0.725 7.759 1.00 94.25 172 TYR A O 1
ATOM 1318 N N . THR A 1 173 ? 3.224 -1.322 9.851 1.00 95.56 173 THR A N 1
ATOM 1319 C CA . THR A 1 173 ? 2.682 -2.684 9.908 1.00 95.56 173 THR A CA 1
ATOM 1320 C C . THR A 1 173 ? 1.591 -2.731 10.974 1.00 95.56 173 THR A C 1
ATOM 1322 O O . THR A 1 173 ? 1.476 -1.803 11.788 1.00 95.56 173 THR A O 1
ATOM 1325 N N . LYS A 1 174 ? 0.814 -3.814 11.025 1.00 93.81 174 LYS A N 1
ATOM 1326 C CA . LYS A 1 174 ? -0.185 -4.004 12.086 1.00 93.81 174 LYS A CA 1
ATOM 1327 C C . LYS A 1 174 ? 0.426 -3.933 13.479 1.00 93.81 174 LYS A C 1
ATOM 1329 O O . LYS A 1 174 ? -0.117 -3.263 14.351 1.00 93.81 174 LYS A O 1
ATOM 1334 N N . GLU A 1 175 ? 1.556 -4.598 13.688 1.00 93.62 175 GLU A N 1
ATOM 1335 C CA . GLU A 1 175 ? 2.231 -4.644 14.986 1.00 93.62 175 GLU A CA 1
ATOM 1336 C C . GLU A 1 175 ? 2.689 -3.248 15.406 1.00 93.62 175 GLU A C 1
ATOM 1338 O O . GLU A 1 175 ? 2.436 -2.823 16.535 1.00 93.62 175 GLU A O 1
ATOM 1343 N N . LEU A 1 176 ? 3.303 -2.507 14.478 1.00 93.94 176 LEU A N 1
ATOM 1344 C CA . LEU A 1 176 ? 3.762 -1.147 14.738 1.00 93.94 176 LEU A CA 1
ATOM 1345 C C . LEU A 1 176 ? 2.587 -0.198 15.001 1.00 93.94 176 LEU A C 1
ATOM 1347 O O . LEU A 1 176 ? 2.664 0.646 15.892 1.00 93.94 176 LEU A O 1
ATOM 1351 N N . LEU A 1 177 ? 1.492 -0.326 14.246 1.00 94.44 177 LEU A N 1
ATOM 1352 C CA . LEU A 1 177 ? 0.299 0.487 14.461 1.00 94.44 177 LEU A CA 1
ATOM 1353 C C . LEU A 1 177 ? -0.327 0.210 15.832 1.00 94.44 177 LEU A C 1
ATOM 1355 O O . LEU A 1 177 ? -0.628 1.160 16.554 1.00 94.44 177 LEU A O 1
ATOM 1359 N N . GLN A 1 178 ? -0.491 -1.064 16.198 1.00 93.75 178 GLN A N 1
ATOM 1360 C CA . GLN A 1 178 ? -1.024 -1.464 17.502 1.00 93.75 178 GLN A CA 1
ATOM 1361 C C . GLN A 1 178 ? -0.196 -0.842 18.629 1.00 93.75 178 GLN A C 1
ATOM 1363 O O . GLN A 1 178 ? -0.760 -0.226 19.530 1.00 93.75 178 GLN A O 1
ATOM 1368 N N . GLN A 1 179 ? 1.131 -0.960 18.558 1.00 93.19 179 GLN A N 1
ATOM 1369 C CA . GLN A 1 179 ? 2.020 -0.399 19.569 1.00 93.19 179 GLN A CA 1
ATOM 1370 C C . GLN A 1 179 ? 1.881 1.126 19.664 1.00 93.19 179 GLN A C 1
ATOM 1372 O O . GLN A 1 179 ? 1.604 1.644 20.742 1.00 93.19 179 GLN A O 1
ATOM 1377 N N . ASN A 1 180 ? 1.968 1.832 18.534 1.00 92.56 180 ASN A N 1
ATOM 1378 C CA . ASN A 1 180 ? 1.872 3.292 18.510 1.00 92.56 180 ASN A CA 1
ATOM 1379 C C . ASN A 1 180 ? 0.538 3.797 19.079 1.00 92.56 180 ASN A C 1
ATOM 1381 O O . ASN A 1 180 ? 0.512 4.773 19.821 1.00 92.56 180 ASN A O 1
ATOM 1385 N N . MET A 1 181 ? -0.578 3.140 18.751 1.00 90.88 181 MET A N 1
ATOM 1386 C CA . MET A 1 181 ? -1.892 3.555 19.247 1.00 90.88 181 MET A CA 1
ATOM 1387 C C . MET A 1 181 ? -2.092 3.240 20.731 1.00 90.88 181 MET A C 1
ATOM 1389 O O . MET A 1 181 ? -2.801 3.980 21.414 1.00 90.88 181 MET A O 1
ATOM 1393 N N . LEU A 1 182 ? -1.489 2.165 21.246 1.00 88.88 182 LEU A N 1
ATOM 1394 C CA . LEU A 1 182 ? -1.482 1.883 22.682 1.00 88.88 182 LEU A CA 1
ATOM 1395 C C . LEU A 1 182 ? -0.668 2.934 23.444 1.00 88.88 182 LEU A C 1
ATOM 1397 O O . LEU A 1 182 ? -1.158 3.460 24.445 1.00 88.88 182 LEU A O 1
ATOM 1401 N N . ASP A 1 183 ? 0.509 3.293 22.934 1.00 87.81 183 ASP A N 1
ATOM 1402 C CA . ASP A 1 183 ? 1.373 4.317 23.528 1.00 87.81 183 ASP A CA 1
ATOM 1403 C C . ASP A 1 183 ? 0.676 5.693 23.525 1.00 87.81 183 ASP A C 1
ATOM 1405 O O . ASP A 1 183 ? 0.541 6.323 24.576 1.00 87.81 183 ASP A O 1
ATOM 1409 N N . GLU A 1 184 ? 0.095 6.112 22.391 1.00 86.62 184 GLU A N 1
ATOM 1410 C CA . GLU A 1 184 ? -0.687 7.358 22.274 1.00 86.62 184 GLU A CA 1
ATOM 1411 C C . GLU A 1 184 ? -1.876 7.396 23.264 1.00 86.62 184 GLU A C 1
ATOM 1413 O O . GLU A 1 184 ? -2.222 8.452 23.810 1.00 86.62 184 GLU A O 1
ATOM 1418 N N . ARG A 1 185 ? -2.522 6.249 23.520 1.00 84.25 185 ARG A N 1
ATOM 1419 C CA . ARG A 1 185 ? -3.623 6.127 24.495 1.00 84.25 185 ARG A CA 1
ATOM 1420 C C . ARG A 1 185 ? -3.131 6.227 25.937 1.00 84.25 185 ARG A C 1
ATOM 1422 O O . ARG A 1 185 ? -3.810 6.844 26.756 1.00 84.25 185 ARG A O 1
ATOM 1429 N N . MET A 1 186 ? -1.969 5.662 26.252 1.00 78.69 186 MET A N 1
ATOM 1430 C CA . MET A 1 186 ? -1.365 5.785 27.581 1.00 78.69 186 MET A CA 1
ATOM 1431 C C . MET A 1 186 ? -0.947 7.229 27.877 1.00 78.69 186 MET A C 1
ATOM 1433 O O . MET A 1 186 ? -1.244 7.730 28.958 1.00 78.69 186 MET A O 1
ATOM 1437 N N . GLU A 1 187 ? -0.363 7.927 26.901 1.00 79.25 187 GLU A N 1
ATOM 1438 C CA . GLU A 1 187 ? 0.007 9.345 27.027 1.00 79.25 187 GLU A CA 1
ATOM 1439 C C . GLU A 1 187 ? -1.216 10.264 27.184 1.00 79.25 187 GLU A C 1
ATOM 1441 O O . GLU A 1 187 ? -1.172 11.271 27.890 1.00 79.25 187 GLU A O 1
ATOM 1446 N N . THR A 1 188 ? -2.339 9.925 26.544 1.00 68.94 188 THR A N 1
ATOM 1447 C CA . THR A 1 188 ? -3.566 10.739 26.592 1.00 68.94 188 THR A CA 1
ATOM 1448 C C . THR A 1 188 ? -4.475 10.428 27.774 1.00 68.94 188 THR A C 1
ATOM 1450 O O . THR A 1 188 ? -5.216 11.311 28.195 1.00 68.94 188 THR A O 1
ATOM 1453 N N . ALA A 1 189 ? -4.389 9.238 28.374 1.00 61.84 189 ALA A N 1
ATOM 1454 C CA . ALA A 1 189 ? -5.068 8.928 29.635 1.00 61.84 189 ALA A CA 1
ATOM 1455 C C . ALA A 1 189 ? -4.576 9.802 30.810 1.00 61.84 189 ALA A C 1
ATOM 1457 O O . ALA A 1 189 ? -5.273 9.928 31.818 1.00 61.84 189 ALA A O 1
ATOM 1458 N N . GLU A 1 190 ? -3.419 10.456 30.666 1.00 57.72 190 GLU A N 1
ATOM 1459 C CA . GLU A 1 190 ? -2.896 11.455 31.605 1.00 57.72 190 GLU A CA 1
ATOM 1460 C C . GLU A 1 190 ? -3.397 12.896 31.329 1.00 5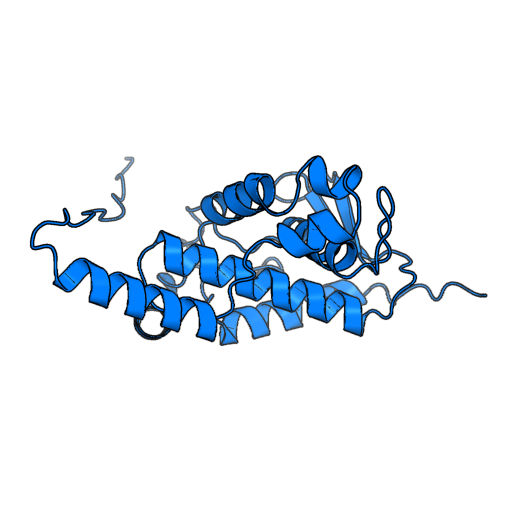7.72 190 GLU A C 1
ATOM 1462 O O . GLU A 1 190 ? -3.077 13.814 32.087 1.00 57.72 190 GLU A O 1
ATOM 1467 N N . GLN A 1 191 ? -4.232 13.122 30.300 1.00 48.84 191 GLN A N 1
ATOM 1468 C CA . GLN A 1 191 ? -4.865 14.416 29.993 1.00 48.84 191 GLN A CA 1
ATOM 1469 C C . GLN A 1 191 ? -6.401 14.286 29.861 1.00 48.84 191 GLN A C 1
ATOM 1471 O O . GLN A 1 191 ? -6.888 13.692 28.902 1.00 48.84 191 GLN A O 1
ATOM 1476 N N . PRO A 1 192 ? -7.210 14.865 30.774 1.00 45.91 192 PRO A N 1
ATOM 1477 C CA . PRO A 1 192 ? -8.615 14.482 30.947 1.00 45.91 192 PRO A CA 1
ATOM 1478 C C . PRO A 1 192 ? -9.623 15.079 29.950 1.00 45.91 192 PRO A C 1
ATOM 1480 O O . PRO A 1 192 ? -10.814 14.988 30.210 1.00 45.91 192 PRO A O 1
ATOM 1483 N N . ASP A 1 193 ? -9.217 15.644 28.812 1.00 52.06 193 ASP A N 1
ATOM 1484 C CA . ASP A 1 193 ? -10.169 16.204 27.841 1.00 52.06 193 ASP A CA 1
ATOM 1485 C C . ASP A 1 193 ? -9.679 16.027 26.395 1.00 52.06 193 ASP A C 1
ATOM 1487 O O . ASP 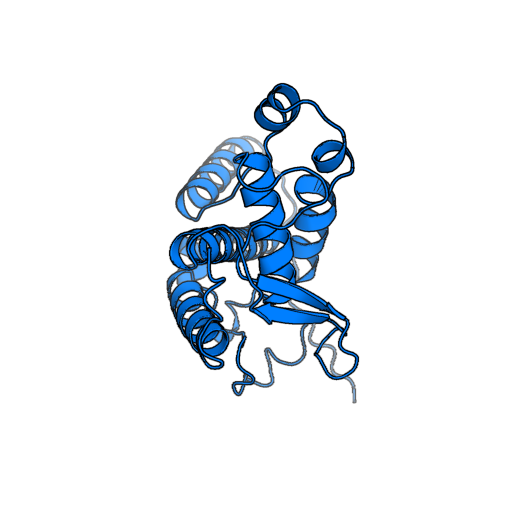A 1 193 ? -8.921 16.844 25.868 1.00 52.06 193 ASP A O 1
ATOM 1491 N N . LYS A 1 194 ? -10.160 14.982 25.706 1.00 47.59 194 LYS A N 1
ATOM 1492 C CA . LYS A 1 194 ? -10.208 14.965 24.236 1.00 47.59 194 LYS A CA 1
ATOM 1493 C C . LYS A 1 194 ? -11.661 14.867 23.763 1.00 47.59 194 LYS A C 1
ATOM 1495 O O . LYS A 1 194 ? -12.405 14.015 24.249 1.00 47.59 194 LYS A O 1
ATOM 1500 N N . PRO A 1 195 ? -12.081 15.713 22.806 1.00 42.06 195 PRO A N 1
ATOM 1501 C CA . PRO A 1 195 ? -13.415 15.642 22.233 1.00 42.06 195 PRO A CA 1
ATOM 1502 C C . PRO A 1 195 ? -13.576 14.328 21.466 1.00 42.06 195 PRO A C 1
ATOM 1504 O O . PRO A 1 195 ? -12.768 13.999 20.597 1.00 42.06 195 PRO A O 1
ATOM 1507 N N . GLN A 1 196 ? -14.640 13.585 21.774 1.00 42.78 196 GLN A N 1
ATOM 1508 C CA . GLN A 1 196 ? -15.086 12.469 20.948 1.00 42.78 196 GLN A CA 1
ATOM 1509 C C . GLN A 1 196 ? -15.375 12.999 19.541 1.00 42.78 196 GLN A C 1
ATOM 1511 O O . GLN A 1 196 ? -16.249 13.852 19.359 1.00 42.78 196 GLN A O 1
ATOM 1516 N N . LEU A 1 197 ? -14.658 12.493 18.536 1.00 44.75 197 LEU A N 1
ATOM 1517 C CA . LEU A 1 197 ? -15.054 12.652 17.142 1.00 44.75 197 LEU A CA 1
ATOM 1518 C C . LEU A 1 197 ? -16.358 11.873 16.937 1.00 44.75 197 LEU A C 1
ATOM 1520 O O . LEU A 1 197 ? -16.370 10.710 16.551 1.00 44.75 197 LEU A O 1
ATOM 1524 N N . SER A 1 198 ? -17.482 12.525 17.230 1.00 44.78 198 SER A N 1
ATOM 1525 C CA . SER A 1 198 ? -18.788 12.069 16.774 1.00 44.78 198 SER A CA 1
ATOM 1526 C C . SER A 1 198 ? -18.848 12.251 15.258 1.00 44.78 198 SER A C 1
ATOM 1528 O O . SER A 1 198 ? -19.138 13.327 14.741 1.00 44.78 198 SER A O 1
ATOM 1530 N N . ARG A 1 199 ? -18.551 11.190 14.514 1.00 47.50 199 ARG A N 1
ATOM 1531 C CA . ARG A 1 199 ? -19.035 11.058 13.143 1.00 47.50 199 ARG A CA 1
ATOM 1532 C C . ARG A 1 199 ? -19.682 9.698 12.978 1.00 47.50 199 ARG A C 1
ATOM 1534 O O . ARG A 1 199 ? -19.087 8.742 12.506 1.00 47.50 199 ARG A O 1
ATOM 1541 N N . ALA A 1 200 ? -20.963 9.672 13.340 1.00 39.81 200 ALA A N 1
ATOM 1542 C CA . ALA A 1 200 ? -21.923 8.940 12.538 1.00 39.81 200 ALA A CA 1
ATOM 1543 C C . ALA A 1 200 ? -21.681 9.326 11.073 1.00 39.81 200 ALA A C 1
ATOM 1545 O O . ALA A 1 200 ? -21.718 10.512 10.730 1.00 39.81 200 ALA A O 1
ATOM 1546 N N . VAL A 1 201 ? -21.400 8.333 10.233 1.00 43.09 201 VAL A N 1
ATOM 1547 C CA . VAL A 1 201 ? -21.524 8.471 8.784 1.00 43.09 201 VAL A CA 1
ATOM 1548 C C . VAL A 1 201 ? -22.964 8.916 8.543 1.00 43.09 201 VAL A C 1
ATOM 1550 O O . VAL A 1 201 ? -23.922 8.194 8.822 1.00 43.09 201 VAL A O 1
ATOM 1553 N N . ASN A 1 202 ? -23.125 10.187 8.192 1.00 37.50 202 ASN A N 1
ATOM 1554 C CA . ASN A 1 202 ? -24.428 10.809 8.058 1.00 37.50 202 ASN A CA 1
ATOM 1555 C C . ASN A 1 202 ? -24.964 10.376 6.693 1.00 37.50 202 ASN A C 1
ATOM 1557 O O . ASN A 1 202 ? -24.632 10.982 5.677 1.00 37.50 202 ASN A O 1
ATOM 1561 N N . PHE A 1 203 ? -25.743 9.293 6.670 1.00 43.50 203 PHE A N 1
ATOM 1562 C CA . PHE A 1 203 ? -26.452 8.839 5.479 1.00 43.50 203 PHE A CA 1
ATOM 1563 C C . PHE A 1 203 ? -27.501 9.887 5.110 1.00 43.50 203 PHE A C 1
ATOM 1565 O O . PHE A 1 203 ? -28.645 9.867 5.571 1.00 43.50 203 PHE A O 1
ATOM 1572 N N . GLY A 1 204 ? -27.077 10.854 4.302 1.00 35.38 20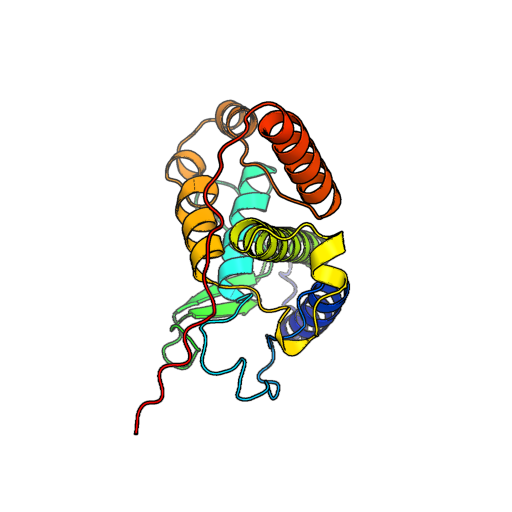4 GLY A N 1
ATOM 1573 C CA . GLY A 1 204 ? -27.957 11.812 3.668 1.00 35.38 204 GLY A CA 1
ATOM 1574 C C . GLY A 1 204 ? -28.949 11.065 2.789 1.00 35.38 204 GLY A C 1
ATOM 1575 O O . GLY A 1 204 ? -28.636 10.681 1.670 1.00 35.38 204 GLY A O 1
ATOM 1576 N N . SER A 1 205 ? -30.161 10.885 3.311 1.00 41.78 205 SER A N 1
ATOM 1577 C CA . SER A 1 205 ? -31.374 10.627 2.542 1.00 41.78 205 SER A CA 1
ATOM 1578 C C . SER A 1 205 ? -31.509 11.705 1.461 1.00 41.78 205 SER A C 1
ATOM 1580 O O . SER A 1 205 ? -32.098 12.760 1.711 1.00 41.78 205 SER A O 1
ATOM 1582 N N . MET A 1 206 ? -31.001 11.449 0.258 1.00 38.62 206 MET A N 1
ATOM 1583 C CA . MET A 1 206 ? -31.459 12.160 -0.931 1.00 38.62 206 MET A CA 1
ATOM 1584 C C . MET A 1 206 ? -32.678 11.421 -1.480 1.00 38.62 206 MET A C 1
ATOM 1586 O O . MET A 1 206 ? -32.591 10.283 -1.937 1.00 38.62 206 MET A O 1
ATOM 1590 N N . ARG A 1 207 ? -33.828 12.077 -1.317 1.00 40.31 207 ARG A N 1
ATOM 1591 C CA . ARG A 1 207 ? -35.049 11.827 -2.083 1.00 40.31 207 ARG A CA 1
ATOM 1592 C C . ARG A 1 207 ? -34.892 12.355 -3.500 1.00 40.31 207 ARG A C 1
ATOM 1594 O O . ARG A 1 207 ? -34.190 13.380 -3.642 1.00 40.31 207 ARG A O 1
#

Radius of gyration: 18.57 Å; Cα contacts (8 Å, |Δi|>4): 255; chains: 1; bounding box: 57×31×54 Å

pLDDT: mean 81.79, std 15.45, range [35.38, 96.69]

Sequence (207 aa):
MSQSKYPTDTFRRFSMVLEARAGEMGAKAFSLGDGIVTADVAVDEAGPLTWALAIHADSLARLGGISPPGANMLPFTMVEDESAPYGNLCVMQSGSIPASIGFNFLDAALEHCICIGMKHLGYTPEEWADLPNNQQVIPIEPYFENLKTQWVTEELESSERVQLVINLPNLYTKELLQQNMLDERMETAEQPDKPQLSRAVNFGSMR

Mean predicted aligned error: 8.45 Å